Protein AF-A0A415BGJ2-F1 (afdb_monomer)

Secondary structure (DSSP, 8-state):
--EEEEEEEEETTEEEEEEE--SS-------TTSSHHHHHHHHHHTEE--TT-GGGS---TTSS-SS--HHHH----TTTS-TTS-EEEEEESSSPPPEEEEEEE-SSSSSEEEEETT--STT-SSEE-------GGG---GGG-S-----TTSS-HHHHHHHHHHHHHHHHHHHHHSS--

Nearest PDB structures (foldseek):
  1f2t-assembly1_A  TM=4.786E-01  e=2.676E-03  Pyrococcus furiosus
  2iec-assembly1_D  TM=3.607E-01  e=2.710E+00  Methanopyrus kandleri
  8xci-assembly1_J  TM=2.113E-01  e=8.955E+00  Escherichia phage Lambda

Mean predicted aligned error: 11.97 Å

InterPro domains:
  IPR027417 P-loop containing nucleoside triphosphate hydrolase [G3DSA:3.40.50.300] (1-178)
  IPR027417 P-loop containing nucleoside triphosphate hydrolase [SSF52540] (1-86)
  IPR038729 Rad50/SbcC-type AAA domain [PF13476] (6-93)

Structure (mmCIF, N/CA/C/O backbone):
data_AF-A0A415BGJ2-F1
#
_entry.id   AF-A0A415BGJ2-F1
#
loop_
_atom_site.group_PDB
_atom_site.id
_atom_site.type_symbol
_atom_site.label_atom_id
_atom_site.label_alt_id
_atom_site.label_comp_id
_atom_site.label_asym_id
_atom_site.label_entity_id
_atom_site.label_seq_id
_atom_site.pdbx_PDB_ins_code
_atom_site.Cartn_x
_atom_site.Cartn_y
_atom_site.Cartn_z
_atom_site.occupancy
_atom_site.B_iso_or_equiv
_atom_site.auth_seq_id
_atom_site.auth_comp_id
_atom_site.auth_asym_id
_atom_site.auth_atom_id
_atom_site.pdbx_PDB_model_num
ATOM 1 N N . MET A 1 1 ? -14.715 3.913 -5.144 1.00 75.69 1 MET A N 1
ATOM 2 C CA . MET A 1 1 ? -13.305 3.499 -5.095 1.00 75.69 1 MET A CA 1
ATOM 3 C C . MET A 1 1 ? -13.191 2.326 -4.148 1.00 75.69 1 MET A C 1
ATOM 5 O O . MET A 1 1 ? -13.233 2.499 -2.933 1.00 75.69 1 MET A O 1
ATOM 9 N N . LYS A 1 2 ? -13.096 1.139 -4.725 1.00 86.12 2 LYS A N 1
ATOM 10 C CA . LYS A 1 2 ? -12.836 -0.137 -4.069 1.00 86.12 2 LYS A CA 1
ATOM 11 C C . LYS A 1 2 ? -11.613 -0.736 -4.740 1.00 86.12 2 LYS A C 1
ATOM 13 O O . LYS A 1 2 ? -11.497 -0.663 -5.959 1.00 86.12 2 LYS A O 1
ATOM 18 N N . ILE A 1 3 ? -10.711 -1.300 -3.948 1.00 89.06 3 ILE A N 1
ATOM 19 C CA . ILE A 1 3 ? -9.611 -2.100 -4.485 1.00 89.06 3 ILE A CA 1
ATOM 20 C C . ILE A 1 3 ? -10.214 -3.429 -4.932 1.00 89.06 3 ILE A C 1
ATOM 22 O O . ILE A 1 3 ? -10.931 -4.052 -4.152 1.00 89.06 3 ILE A O 1
ATOM 26 N N . THR A 1 4 ? -9.954 -3.835 -6.168 1.00 91.44 4 THR A N 1
ATOM 27 C CA . THR A 1 4 ? -10.458 -5.098 -6.731 1.00 91.44 4 THR A CA 1
ATOM 28 C C . THR A 1 4 ? -9.350 -6.132 -6.834 1.00 91.44 4 THR A C 1
ATOM 30 O O . THR A 1 4 ? -9.567 -7.301 -6.520 1.00 91.44 4 THR A O 1
ATOM 33 N N . HIS A 1 5 ? -8.152 -5.689 -7.218 1.00 93.19 5 HIS A N 1
ATOM 34 C CA . HIS A 1 5 ? -7.025 -6.563 -7.510 1.00 93.19 5 HIS A CA 1
ATOM 35 C C . HIS A 1 5 ? -5.699 -5.939 -7.084 1.00 93.19 5 HIS A C 1
ATOM 37 O O . HIS A 1 5 ? -5.516 -4.721 -7.160 1.00 93.19 5 HIS A O 1
ATOM 43 N N . ILE A 1 6 ? -4.766 -6.777 -6.646 1.00 94.50 6 ILE A N 1
ATOM 44 C CA . ILE A 1 6 ? -3.391 -6.396 -6.332 1.00 94.50 6 ILE A CA 1
ATOM 45 C C . ILE A 1 6 ? -2.464 -7.382 -7.031 1.00 94.50 6 ILE A C 1
ATOM 47 O O . ILE A 1 6 ? -2.478 -8.572 -6.732 1.00 94.50 6 ILE A O 1
ATOM 51 N N . HIS A 1 7 ? -1.610 -6.860 -7.900 1.00 96.12 7 HIS A N 1
ATOM 52 C CA . HIS A 1 7 ? -0.568 -7.618 -8.575 1.00 96.12 7 HIS A CA 1
ATOM 53 C C . HIS A 1 7 ? 0.804 -7.222 -8.021 1.00 96.12 7 HIS A C 1
ATOM 55 O O . HIS A 1 7 ? 1.188 -6.052 -8.080 1.00 96.12 7 HIS A O 1
ATOM 61 N N . ILE A 1 8 ? 1.561 -8.171 -7.477 1.00 95.69 8 ILE A N 1
ATOM 62 C CA . ILE A 1 8 ? 2.920 -7.958 -6.975 1.00 95.69 8 ILE A CA 1
ATOM 63 C C . ILE A 1 8 ? 3.900 -8.635 -7.928 1.00 95.69 8 ILE A C 1
ATOM 65 O O . ILE A 1 8 ? 4.202 -9.818 -7.793 1.00 95.69 8 ILE A O 1
ATOM 69 N N . GLU A 1 9 ? 4.465 -7.844 -8.836 1.00 96.12 9 GLU A N 1
ATOM 70 C CA . GLU A 1 9 ? 5.523 -8.292 -9.744 1.00 96.12 9 GLU A CA 1
ATOM 71 C C . GLU A 1 9 ? 6.742 -8.776 -8.942 1.00 96.12 9 GLU A C 1
ATOM 73 O O . GLU A 1 9 ? 7.267 -9.866 -9.162 1.00 96.12 9 GLU A O 1
ATOM 78 N N . ARG A 1 10 ? 7.187 -7.979 -7.961 1.00 94.19 10 ARG A N 1
ATOM 79 C CA . ARG A 1 10 ? 8.284 -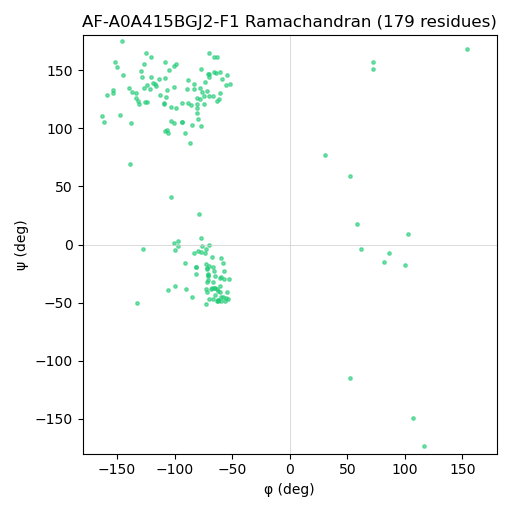8.355 -7.058 1.00 94.19 10 ARG A CA 1
ATOM 80 C C . ARG A 1 10 ? 8.241 -7.562 -5.763 1.00 94.19 10 ARG A C 1
ATOM 82 O O . ARG A 1 10 ? 8.211 -6.334 -5.783 1.00 94.19 10 ARG A O 1
ATOM 89 N N . PHE A 1 11 ? 8.297 -8.251 -4.628 1.00 91.44 11 PHE A N 1
ATOM 90 C CA . PHE A 1 11 ? 8.536 -7.640 -3.320 1.00 91.44 11 PHE A CA 1
ATOM 91 C C . PHE A 1 11 ? 9.002 -8.713 -2.331 1.00 91.44 11 PHE A C 1
ATOM 93 O O . PHE A 1 11 ? 8.199 -9.500 -1.833 1.00 91.44 11 PHE A O 1
ATOM 100 N N . ARG A 1 12 ? 10.297 -8.727 -1.987 1.00 89.50 12 ARG A N 1
ATOM 101 C CA . ARG A 1 12 ? 10.888 -9.747 -1.098 1.00 89.50 12 ARG A CA 1
ATOM 102 C C . ARG A 1 12 ? 10.565 -11.166 -1.582 1.00 89.50 12 ARG A C 1
ATOM 104 O O . ARG A 1 12 ? 11.045 -11.558 -2.642 1.00 89.50 12 ARG A O 1
ATOM 111 N N . GLY A 1 13 ? 9.791 -11.933 -0.811 1.00 88.44 13 GLY A N 1
ATOM 112 C CA . GLY A 1 13 ? 9.413 -13.295 -1.173 1.00 88.44 13 GLY A CA 1
ATOM 113 C C . GLY A 1 13 ? 8.207 -13.382 -2.109 1.00 88.44 13 GLY A C 1
ATOM 114 O O . GLY A 1 13 ? 7.914 -14.480 -2.554 1.00 88.44 13 GLY A O 1
ATOM 115 N N . PHE A 1 14 ? 7.517 -12.276 -2.405 1.00 92.44 14 PHE A N 1
ATOM 116 C CA . PHE A 1 14 ? 6.507 -12.236 -3.465 1.00 92.44 14 PHE A CA 1
ATOM 117 C C . PHE A 1 14 ? 7.193 -12.087 -4.823 1.00 92.44 14 PH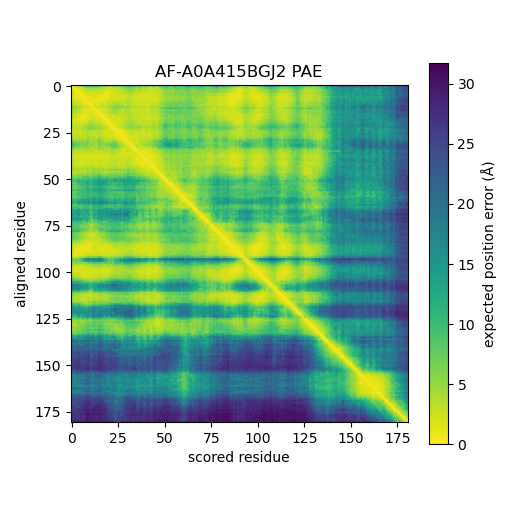E A C 1
ATOM 119 O O . PHE A 1 14 ? 8.006 -11.172 -5.005 1.00 92.44 14 PHE A O 1
ATOM 126 N N . GLN A 1 15 ? 6.872 -12.989 -5.748 1.00 93.69 15 GLN A N 1
ATOM 127 C CA . GLN A 1 15 ? 7.406 -13.031 -7.107 1.00 93.69 15 GLN A CA 1
ATOM 128 C C . GLN A 1 15 ? 6.252 -13.343 -8.060 1.00 93.69 15 GLN A C 1
ATOM 130 O O . GLN A 1 15 ? 5.825 -14.491 -8.122 1.00 93.69 15 GLN A O 1
ATOM 135 N N . ASN A 1 16 ? 5.775 -12.333 -8.788 1.00 95.94 16 ASN A N 1
ATOM 136 C CA . ASN A 1 16 ? 4.665 -12.448 -9.734 1.00 95.94 16 ASN A CA 1
ATOM 137 C C . ASN A 1 16 ? 3.402 -13.083 -9.114 1.00 95.94 16 ASN A C 1
ATOM 139 O O . ASN A 1 16 ? 2.951 -14.145 -9.539 1.00 95.94 16 ASN A O 1
ATOM 143 N N . GLU A 1 17 ? 2.884 -12.446 -8.064 1.00 95.25 17 GLU A N 1
ATOM 144 C CA . GLU A 1 17 ? 1.748 -12.933 -7.274 1.00 95.25 17 GLU A CA 1
ATOM 145 C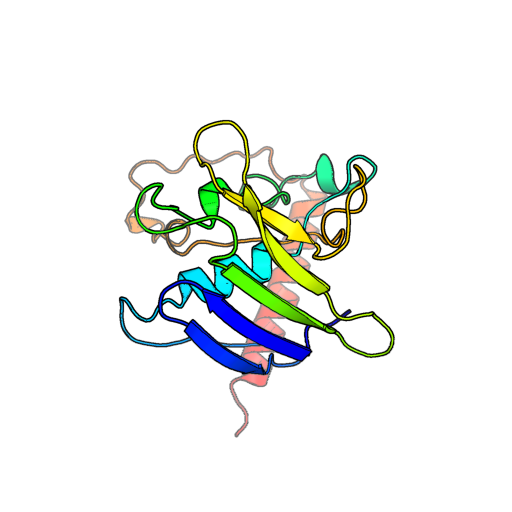 C . GLU A 1 17 ? 0.526 -12.026 -7.436 1.00 95.25 17 GLU A C 1
ATOM 147 O O . GLU A 1 17 ? 0.647 -10.799 -7.448 1.00 95.25 17 GLU A O 1
ATOM 152 N N . ASP A 1 18 ? -0.655 -12.632 -7.476 1.00 94.81 18 ASP A N 1
ATOM 153 C CA . ASP A 1 18 ? -1.933 -11.965 -7.713 1.00 94.81 18 ASP A CA 1
ATOM 154 C C . ASP A 1 18 ? -2.899 -12.194 -6.542 1.00 94.81 18 ASP A C 1
ATOM 156 O O . ASP A 1 18 ? -3.068 -13.316 -6.063 1.00 94.81 18 ASP A O 1
ATOM 160 N N . PHE A 1 19 ? -3.550 -11.123 -6.082 1.00 92.56 19 PHE A N 1
ATOM 161 C CA . PHE A 1 19 ? -4.489 -11.153 -4.961 1.00 92.56 19 PHE A CA 1
ATOM 162 C C . PHE A 1 19 ? -5.785 -10.424 -5.307 1.00 92.56 19 PHE A C 1
ATOM 164 O O . PHE A 1 19 ? -5.782 -9.222 -5.581 1.00 92.56 19 PHE A O 1
ATOM 171 N N . GLU A 1 20 ? -6.905 -11.129 -5.179 1.00 90.94 20 GLU A N 1
ATOM 172 C CA . GLU A 1 20 ? -8.234 -10.525 -5.238 1.00 90.94 20 GLU A CA 1
ATOM 173 C C . GLU A 1 20 ? -8.621 -9.945 -3.873 1.00 90.94 20 GLU A C 1
ATOM 175 O O . GLU A 1 20 ? -8.387 -10.551 -2.820 1.00 90.94 20 GLU A O 1
ATOM 180 N N . VAL A 1 21 ? -9.231 -8.760 -3.882 1.00 90.31 21 VAL A N 1
ATOM 181 C CA . VAL A 1 21 ? -9.705 -8.087 -2.668 1.00 90.31 21 VAL A CA 1
ATOM 182 C C . VAL A 1 21 ? -11.227 -8.151 -2.621 1.00 90.31 21 VAL A C 1
ATOM 184 O O . VAL A 1 21 ? -11.924 -7.771 -3.561 1.00 90.31 21 VAL A O 1
ATOM 187 N N . GLY A 1 22 ? -11.755 -8.637 -1.498 1.00 85.44 22 GLY A N 1
ATOM 188 C CA . GLY A 1 22 ? -13.188 -8.711 -1.248 1.00 85.44 22 GLY A CA 1
ATOM 189 C C . GLY A 1 22 ? -13.829 -7.324 -1.190 1.00 85.44 22 GLY A C 1
ATOM 190 O O . GLY A 1 22 ? -13.239 -6.355 -0.715 1.00 85.44 22 GLY A O 1
ATOM 191 N N . SER A 1 23 ? -15.086 -7.231 -1.619 1.00 85.44 23 SER A N 1
ATOM 192 C CA . SER A 1 23 ? -15.794 -5.955 -1.787 1.00 85.44 23 SER A CA 1
ATOM 193 C C . SER A 1 23 ? -16.157 -5.224 -0.488 1.00 85.44 23 SER A C 1
ATOM 195 O O . SER A 1 23 ? -16.510 -4.046 -0.544 1.00 85.44 23 SER A O 1
ATOM 197 N N . LEU A 1 24 ? -16.159 -5.932 0.646 1.00 84.81 24 LEU A N 1
ATOM 198 C CA . LEU A 1 24 ? -16.576 -5.422 1.961 1.00 84.81 24 LEU A CA 1
ATOM 199 C C . LEU A 1 24 ? -15.572 -5.786 3.058 1.00 84.81 24 LEU A C 1
ATOM 201 O O . LEU A 1 24 ? -15.138 -4.920 3.808 1.00 84.81 24 LEU A O 1
ATOM 205 N N . LEU A 1 25 ? -15.188 -7.062 3.137 1.00 85.38 25 LEU A N 1
ATOM 206 C CA . LEU A 1 25 ? -14.241 -7.574 4.121 1.00 85.38 25 LEU A CA 1
ATOM 207 C C . LEU A 1 25 ? -13.270 -8.536 3.440 1.00 85.38 25 LEU A C 1
ATOM 209 O O . LEU A 1 25 ? -13.689 -9.444 2.727 1.00 85.38 25 LEU A O 1
ATOM 213 N N . THR A 1 26 ? -11.977 -8.345 3.692 1.00 88.00 26 THR A N 1
ATOM 214 C CA . THR A 1 26 ? -10.913 -9.251 3.244 1.00 88.00 26 THR A CA 1
ATOM 215 C C . THR A 1 26 ? -10.110 -9.699 4.454 1.00 88.00 26 THR A C 1
ATOM 217 O O . THR A 1 26 ? -9.566 -8.868 5.181 1.00 88.00 26 THR A O 1
ATOM 220 N N . ALA A 1 27 ? -10.025 -11.010 4.672 1.00 88.31 27 ALA A N 1
ATOM 221 C CA . ALA A 1 27 ? -9.237 -11.593 5.750 1.00 88.31 27 ALA A CA 1
ATOM 222 C C . ALA A 1 27 ? -7.924 -12.166 5.199 1.00 88.31 27 ALA A C 1
ATOM 224 O O . ALA A 1 27 ? -7.935 -13.093 4.394 1.00 88.31 27 ALA A O 1
ATOM 225 N N . ILE A 1 28 ? -6.787 -11.637 5.659 1.00 86.12 28 ILE A N 1
ATOM 226 C CA . ILE A 1 28 ? -5.451 -12.144 5.312 1.00 86.12 28 ILE A CA 1
ATOM 227 C C . ILE A 1 28 ? -4.922 -12.960 6.499 1.00 86.12 28 ILE A C 1
ATOM 229 O O . ILE A 1 28 ? -4.517 -12.398 7.519 1.00 86.12 28 ILE A O 1
ATOM 233 N N . ALA A 1 29 ? -4.905 -14.287 6.367 1.00 86.75 29 ALA A N 1
ATOM 234 C CA . ALA A 1 29 ? -4.475 -15.219 7.412 1.00 86.75 29 ALA A CA 1
ATOM 235 C C . ALA A 1 29 ? -3.286 -16.090 6.966 1.00 86.75 29 ALA A C 1
ATOM 237 O O . ALA A 1 29 ? -2.972 -16.192 5.785 1.00 86.75 29 ALA A O 1
ATOM 238 N N . GLY A 1 30 ? -2.574 -16.688 7.927 1.00 85.56 30 GLY A N 1
ATOM 239 C CA . GLY A 1 30 ? -1.402 -17.533 7.664 1.00 85.56 30 GLY A CA 1
ATOM 240 C C . GLY A 1 30 ? -0.418 -17.572 8.834 1.00 85.56 30 GLY A C 1
ATOM 241 O O . GLY A 1 30 ? -0.504 -16.757 9.755 1.00 85.56 30 GLY A O 1
ATOM 242 N N . GLN A 1 31 ? 0.550 -18.488 8.792 1.00 85.38 31 GLN A N 1
ATOM 243 C CA . GLN A 1 31 ? 1.565 -18.656 9.842 1.00 85.38 31 GLN A CA 1
ATOM 244 C C . GLN A 1 31 ? 2.478 -17.427 10.003 1.00 85.38 31 GLN A C 1
ATOM 246 O O . GLN A 1 31 ? 2.576 -16.561 9.131 1.00 85.38 31 GLN A O 1
ATOM 251 N N . ASN A 1 32 ? 3.159 -17.306 11.141 1.00 81.31 32 ASN A N 1
ATOM 252 C CA . ASN A 1 32 ? 4.164 -16.257 11.316 1.00 81.31 32 ASN A CA 1
ATOM 253 C C . ASN A 1 32 ? 5.261 -16.379 10.246 1.00 81.31 32 ASN A C 1
ATOM 255 O O . ASN A 1 32 ? 5.633 -17.475 9.848 1.00 81.31 32 ASN A O 1
ATOM 259 N N . GLY A 1 33 ? 5.747 -15.239 9.749 1.00 78.75 33 GLY A N 1
ATOM 260 C CA . GLY A 1 33 ? 6.735 -15.204 8.665 1.00 78.75 33 GLY A CA 1
ATOM 261 C C . GLY A 1 33 ? 6.160 -15.255 7.243 1.00 78.75 33 GLY A C 1
ATOM 262 O O . GLY A 1 33 ? 6.896 -14.973 6.307 1.00 78.75 33 GLY A O 1
ATOM 263 N N . THR A 1 34 ? 4.853 -15.479 7.044 1.00 82.81 34 THR A N 1
ATOM 264 C CA . THR A 1 34 ? 4.233 -15.519 5.697 1.00 82.81 34 THR A CA 1
ATOM 265 C C . THR A 1 34 ? 3.963 -14.145 5.065 1.00 82.81 34 THR A C 1
ATOM 267 O O . THR A 1 34 ? 3.044 -13.990 4.272 1.00 82.81 34 THR A O 1
ATOM 270 N N . GLN A 1 35 ? 4.718 -13.109 5.439 1.00 85.06 35 GLN A N 1
ATOM 271 C CA . GLN A 1 35 ? 4.663 -11.777 4.808 1.00 85.06 35 GLN A CA 1
ATOM 272 C C . GLN A 1 35 ? 3.284 -11.065 4.819 1.00 85.06 35 GLN A C 1
ATOM 274 O O . GLN A 1 35 ? 3.101 -10.069 4.127 1.00 85.06 35 GLN A O 1
ATOM 279 N N . LYS A 1 36 ? 2.327 -11.471 5.670 1.00 86.81 36 LYS A N 1
ATOM 280 C CA . LYS A 1 36 ? 0.999 -10.818 5.794 1.00 86.81 36 LYS A CA 1
ATOM 281 C C . LYS A 1 36 ? 1.084 -9.312 6.055 1.00 86.81 36 LYS A C 1
ATOM 283 O O . LYS A 1 36 ? 0.428 -8.517 5.394 1.00 86.81 36 LYS A O 1
ATOM 288 N N . SER A 1 37 ? 1.936 -8.910 7.000 1.00 81.88 37 SER A N 1
ATOM 289 C CA . SER A 1 37 ? 2.165 -7.492 7.305 1.00 81.88 37 SER A CA 1
ATOM 290 C C . SER A 1 37 ? 2.812 -6.744 6.139 1.00 81.88 37 SER A C 1
ATOM 292 O O . SER A 1 37 ? 2.615 -5.543 6.008 1.00 81.88 37 SER A O 1
ATOM 294 N N . THR A 1 38 ? 3.566 -7.444 5.288 1.00 85.69 38 THR A N 1
ATOM 295 C CA . THR A 1 38 ? 4.142 -6.879 4.065 1.00 85.69 38 THR A CA 1
ATOM 296 C C . THR A 1 38 ? 3.054 -6.606 3.034 1.00 85.69 38 THR A C 1
ATOM 298 O O . THR A 1 38 ? 3.006 -5.488 2.535 1.00 85.69 38 THR A O 1
ATOM 301 N N . LEU A 1 39 ? 2.140 -7.552 2.792 1.00 88.19 39 LEU A N 1
ATOM 302 C CA . LEU A 1 39 ? 0.980 -7.338 1.916 1.00 88.19 39 LEU A CA 1
ATOM 303 C C . LEU A 1 39 ? 0.116 -6.162 2.405 1.00 88.19 39 LEU A C 1
ATOM 305 O O . LEU A 1 39 ? -0.206 -5.261 1.636 1.00 88.19 39 LEU A O 1
ATOM 309 N N . LEU A 1 40 ? -0.165 -6.093 3.709 1.00 85.75 40 LEU A N 1
ATOM 310 C CA . LEU A 1 40 ? -0.893 -4.961 4.297 1.00 85.75 40 LEU A CA 1
ATOM 311 C C . LEU A 1 40 ? -0.125 -3.629 4.160 1.00 85.75 40 LEU A C 1
ATOM 313 O O . LEU A 1 40 ? -0.714 -2.581 3.890 1.00 85.75 40 LEU A O 1
ATOM 317 N N . GLY A 1 41 ? 1.201 -3.656 4.309 1.00 83.69 41 GLY A N 1
ATOM 318 C CA . GLY A 1 41 ? 2.064 -2.499 4.070 1.00 83.69 41 GLY A CA 1
ATOM 319 C C . GLY A 1 41 ? 2.012 -2.017 2.618 1.00 83.69 41 GLY A C 1
ATOM 320 O O . GLY A 1 41 ? 1.969 -0.813 2.382 1.00 83.69 41 GLY A O 1
ATOM 321 N N . ILE A 1 42 ? 1.979 -2.941 1.653 1.00 87.62 42 ILE A N 1
ATOM 322 C CA . ILE A 1 42 ? 1.897 -2.649 0.212 1.00 87.62 42 ILE A CA 1
ATOM 323 C C . ILE A 1 42 ? 0.590 -1.916 -0.102 1.00 87.62 42 ILE A C 1
ATOM 325 O O . ILE A 1 42 ? 0.624 -0.844 -0.708 1.00 87.62 42 ILE A O 1
ATOM 329 N N . ILE A 1 43 ? -0.534 -2.436 0.399 1.00 86.81 43 ILE A N 1
ATOM 330 C CA . ILE A 1 43 ? -1.866 -1.838 0.219 1.00 86.81 43 ILE A CA 1
ATOM 331 C C . ILE A 1 43 ? -1.927 -0.448 0.847 1.00 86.81 43 ILE A C 1
ATOM 333 O O . ILE A 1 43 ? -2.364 0.511 0.228 1.00 86.81 43 ILE A O 1
ATOM 337 N N . THR A 1 44 ? -1.463 -0.300 2.086 1.00 81.06 44 THR A N 1
ATOM 338 C CA . THR A 1 44 ? -1.542 0.998 2.771 1.00 81.06 44 THR A CA 1
ATOM 339 C C . THR A 1 44 ? -0.562 2.027 2.213 1.00 81.06 44 THR A C 1
ATOM 341 O O . THR A 1 44 ? -0.743 3.222 2.437 1.00 81.06 44 THR A O 1
ATOM 344 N N . GLN A 1 45 ? 0.503 1.615 1.520 1.00 80.00 45 GLN A N 1
ATOM 345 C CA . GLN A 1 45 ? 1.487 2.531 0.942 1.00 80.00 45 GLN A CA 1
ATOM 346 C C . GLN A 1 45 ? 0.942 3.320 -0.247 1.00 80.00 45 GLN A C 1
ATOM 348 O O . GLN A 1 45 ? 1.447 4.410 -0.494 1.00 80.00 45 GLN A O 1
ATOM 353 N N . THR A 1 46 ? -0.068 2.820 -0.961 1.00 80.56 46 THR A N 1
ATOM 354 C CA . THR A 1 46 ? -0.628 3.509 -2.136 1.00 80.56 46 THR A CA 1
ATOM 355 C C . THR A 1 46 ? -1.464 4.736 -1.789 1.00 80.56 46 THR A C 1
ATOM 357 O O . THR A 1 46 ? -1.690 5.580 -2.658 1.00 80.56 46 THR A O 1
ATOM 360 N N . PHE A 1 47 ? -1.875 4.861 -0.527 1.00 83.06 47 PHE A N 1
ATOM 361 C CA . PHE A 1 47 ? -2.721 5.940 -0.040 1.00 83.06 47 PHE A CA 1
ATOM 362 C C . PHE A 1 47 ? -1.949 6.915 0.854 1.00 83.06 47 PHE A C 1
ATOM 364 O O . PHE A 1 47 ? -1.082 6.533 1.646 1.00 83.06 47 PHE A O 1
ATOM 371 N N . THR A 1 48 ? -2.284 8.194 0.731 1.00 80.00 48 THR A N 1
ATOM 372 C CA . THR A 1 48 ? -1.791 9.291 1.573 1.00 80.00 48 THR A CA 1
ATOM 373 C C . THR A 1 48 ? -2.898 10.330 1.755 1.00 80.00 48 THR A C 1
ATOM 375 O O . THR A 1 48 ? -3.937 10.236 1.114 1.00 80.00 48 THR A O 1
ATOM 378 N N . LEU A 1 49 ? -2.669 11.356 2.575 1.00 78.88 49 LEU A N 1
ATOM 379 C CA . LEU A 1 49 ? -3.471 12.581 2.553 1.00 78.88 49 LEU A CA 1
ATOM 380 C C . LEU A 1 49 ? -2.671 13.729 1.935 1.00 78.88 49 LEU A C 1
ATOM 382 O O . LEU A 1 49 ? -1.502 13.942 2.281 1.00 78.88 49 LEU A O 1
ATOM 386 N N . LYS A 1 50 ? -3.295 14.465 1.011 1.00 77.19 50 LYS A N 1
ATOM 387 C CA . LYS A 1 50 ? -2.723 15.690 0.430 1.00 77.19 50 LYS A CA 1
ATOM 388 C C . LYS A 1 50 ? -2.692 16.822 1.462 1.00 77.19 50 LYS A C 1
ATOM 390 O O . LYS A 1 50 ? -3.278 16.727 2.534 1.00 77.19 50 LYS A O 1
ATOM 395 N N . THR A 1 51 ? -1.931 17.878 1.185 1.00 72.94 51 THR A N 1
ATOM 396 C CA . THR A 1 51 ? -1.768 19.012 2.120 1.00 72.94 51 THR A CA 1
ATOM 397 C C . THR A 1 51 ? -3.055 19.808 2.310 1.00 72.94 51 THR A C 1
ATOM 399 O O . THR A 1 51 ? -3.307 20.266 3.415 1.00 72.94 51 THR A O 1
ATOM 402 N N . GLU A 1 52 ? -3.877 19.882 1.268 1.00 76.81 52 GLU A N 1
ATOM 403 C CA . GLU A 1 52 ? -5.166 20.586 1.248 1.00 76.81 52 GLU A CA 1
ATOM 404 C C . GLU A 1 52 ? -6.311 19.790 1.914 1.00 76.81 52 GLU A C 1
ATOM 406 O O . GLU A 1 52 ? -7.439 20.268 1.979 1.00 76.81 52 GLU A O 1
ATOM 411 N N . ASP A 1 53 ? -6.066 18.542 2.331 1.00 78.44 53 ASP A N 1
ATOM 412 C CA . ASP A 1 53 ? -7.117 17.637 2.803 1.00 78.44 53 ASP A CA 1
ATOM 413 C C . ASP A 1 53 ? -7.539 17.992 4.236 1.00 78.44 53 ASP A C 1
ATOM 415 O O . ASP A 1 53 ? -6.702 18.030 5.144 1.00 78.44 53 ASP A O 1
ATOM 419 N N . SER A 1 54 ? -8.837 18.222 4.458 1.00 79.06 54 SER A N 1
ATOM 420 C CA . SER A 1 54 ? -9.378 18.582 5.773 1.00 79.06 54 SER A CA 1
ATOM 421 C C . SER A 1 54 ? -9.107 17.508 6.827 1.00 79.06 54 SER A C 1
ATOM 423 O O . SER A 1 54 ? -8.925 17.835 7.994 1.00 79.06 54 SER A O 1
ATOM 425 N N . MET A 1 55 ? -8.980 16.235 6.436 1.00 78.00 55 MET A N 1
ATOM 426 C CA . MET A 1 55 ? -8.661 15.148 7.369 1.00 78.00 55 MET A CA 1
ATOM 427 C C . MET A 1 55 ? -7.205 15.148 7.846 1.00 78.00 55 MET A C 1
ATOM 429 O O . MET A 1 55 ? -6.837 14.361 8.717 1.00 78.00 55 MET A O 1
ATOM 433 N N . ARG A 1 56 ? -6.340 16.003 7.290 1.00 75.25 56 ARG A N 1
ATOM 434 C CA . ARG A 1 56 ? -4.923 16.057 7.668 1.00 75.25 56 ARG A CA 1
ATOM 435 C C . ARG A 1 56 ? -4.693 16.642 9.062 1.00 75.25 56 ARG A C 1
ATOM 437 O O . ARG A 1 56 ? -3.705 16.274 9.698 1.00 75.25 56 ARG A O 1
ATOM 444 N N . VAL A 1 57 ? -5.563 17.551 9.510 1.00 77.81 57 VAL A N 1
ATOM 445 C CA . VAL A 1 57 ? -5.526 18.113 10.874 1.00 77.81 57 VAL A CA 1
ATOM 446 C C . VAL A 1 57 ? -6.190 17.190 11.895 1.00 77.81 57 VAL A C 1
ATOM 448 O O . VAL A 1 57 ? -5.887 17.273 13.085 1.00 77.81 57 VAL A O 1
ATOM 451 N N . GLU A 1 58 ? -7.026 16.272 11.413 1.00 79.50 58 GLU A N 1
ATOM 452 C CA . GLU A 1 58 ? -7.769 15.332 12.236 1.00 79.50 58 GLU A CA 1
ATOM 453 C C . GLU A 1 58 ? -6.901 14.174 12.731 1.00 79.50 58 GLU A C 1
ATOM 455 O O . GLU A 1 58 ? -5.942 13.730 12.083 1.00 79.50 58 GLU A O 1
ATOM 460 N N . LYS A 1 59 ? -7.266 13.641 13.899 1.00 73.62 59 LYS A N 1
ATOM 461 C CA . LYS A 1 59 ? -6.614 12.475 14.500 1.00 73.62 59 LYS A CA 1
ATOM 462 C C . LYS A 1 59 ? -7.601 11.315 14.612 1.00 73.62 59 LYS A C 1
ATOM 464 O O . LYS A 1 59 ? -8.742 11.527 15.012 1.00 73.62 59 LYS A O 1
ATOM 469 N N . PRO A 1 60 ? -7.180 10.077 14.304 1.00 73.00 60 PRO A N 1
ATOM 470 C CA . PRO A 1 60 ? -7.985 8.904 14.609 1.00 73.00 60 PRO A CA 1
ATOM 471 C C . PRO A 1 60 ? -8.234 8.793 16.116 1.00 73.00 60 PRO A C 1
ATOM 473 O O . PRO A 1 60 ? -7.335 9.088 16.907 1.00 73.00 60 PRO A O 1
ATOM 476 N N . LEU A 1 61 ? -9.388 8.246 16.509 1.00 68.81 61 LEU A N 1
ATOM 477 C CA . LEU A 1 61 ? -9.710 7.952 17.916 1.00 68.81 61 LEU A CA 1
ATOM 478 C C . LEU A 1 61 ? -8.680 7.026 18.579 1.00 68.81 61 LEU A C 1
ATOM 480 O O . LEU A 1 61 ? -8.408 7.128 19.768 1.00 68.81 61 LEU A O 1
ATOM 484 N N . CYS A 1 62 ? -8.042 6.151 17.798 1.00 62.12 62 CYS A N 1
ATOM 485 C CA . CYS A 1 62 ? -6.959 5.289 18.272 1.00 62.12 62 CYS A CA 1
ATOM 486 C C . CYS A 1 62 ? -5.604 6.010 18.437 1.00 62.12 62 CYS A C 1
ATOM 488 O O . CYS A 1 62 ? -4.582 5.348 18.649 1.00 62.12 62 CYS A O 1
ATOM 490 N N . GLY A 1 63 ? -5.568 7.334 18.257 1.00 65.12 63 GLY A N 1
ATOM 491 C CA . GLY A 1 63 ? -4.370 8.166 18.258 1.00 65.12 63 GLY A CA 1
ATOM 492 C C . GLY A 1 63 ? -3.486 7.998 17.015 1.00 65.12 63 GLY A C 1
ATOM 493 O O . GLY A 1 63 ? -3.473 6.960 16.343 1.00 65.12 63 GLY A O 1
ATOM 494 N N . GLY A 1 64 ? -2.681 9.024 16.729 1.00 70.56 64 GLY A N 1
ATOM 495 C CA . GLY A 1 64 ? -1.755 9.066 15.592 1.00 70.56 64 GLY A CA 1
ATOM 496 C C . GLY A 1 64 ? -2.227 9.997 14.475 1.00 70.56 64 GLY A C 1
ATOM 497 O O . GLY A 1 64 ? -2.870 11.006 14.742 1.00 70.56 64 GLY A O 1
ATOM 498 N N . SER A 1 65 ? -1.874 9.672 13.231 1.00 69.12 65 SER A N 1
ATOM 499 C CA . SER A 1 65 ? -2.261 10.419 12.030 1.00 69.12 65 SER A CA 1
ATOM 500 C C . SER A 1 65 ? -2.861 9.468 10.996 1.00 69.12 65 SER A C 1
ATOM 502 O O . SER A 1 65 ? -2.443 8.314 10.901 1.00 69.12 65 SER A O 1
ATOM 504 N N . TYR A 1 66 ? -3.795 9.968 10.187 1.00 72.00 66 TYR A N 1
ATOM 505 C CA . TYR A 1 66 ? -4.280 9.292 8.978 1.00 72.00 66 TYR A CA 1
ATOM 506 C C . TYR A 1 66 ? -3.215 9.204 7.869 1.00 72.00 66 TYR A C 1
ATOM 508 O O . TYR A 1 66 ? -3.386 8.484 6.885 1.00 72.00 66 TYR A O 1
ATOM 516 N N . ILE A 1 67 ? -2.093 9.916 8.025 1.00 69.00 67 ILE A N 1
ATOM 517 C CA . ILE A 1 67 ? -0.908 9.756 7.187 1.00 69.00 67 ILE A CA 1
ATOM 518 C C . ILE A 1 67 ? -0.084 8.609 7.763 1.00 69.00 67 ILE A C 1
ATOM 520 O O . ILE A 1 67 ? 0.637 8.759 8.750 1.00 69.00 67 ILE A O 1
ATOM 524 N N . SER A 1 68 ? -0.162 7.449 7.120 1.00 63.56 68 SER A N 1
ATOM 525 C CA . SER A 1 68 ? 0.648 6.309 7.530 1.00 63.56 68 SER A CA 1
ATOM 526 C C . SER A 1 68 ? 2.071 6.452 6.982 1.00 63.56 68 SER A C 1
ATOM 528 O O . SER A 1 68 ? 2.305 6.336 5.772 1.00 63.56 68 SER A O 1
ATOM 530 N N . ALA A 1 69 ? 3.021 6.743 7.876 1.00 63.06 69 ALA A N 1
ATOM 531 C CA . ALA A 1 69 ? 4.399 7.011 7.505 1.00 63.06 69 ALA A CA 1
ATOM 532 C C . ALA A 1 69 ? 5.104 5.743 7.010 1.00 63.06 69 ALA A C 1
ATOM 534 O O . ALA A 1 69 ? 4.921 4.634 7.506 1.00 63.06 69 ALA A O 1
ATOM 535 N N . PHE A 1 70 ? 5.980 5.929 6.027 1.00 64.19 70 PHE A N 1
ATOM 536 C CA . PHE A 1 70 ? 6.700 4.847 5.362 1.00 64.19 70 PHE A CA 1
ATOM 537 C C . PHE A 1 70 ? 7.473 3.921 6.323 1.00 64.19 70 PHE A C 1
ATOM 539 O O . PHE A 1 70 ? 7.459 2.697 6.177 1.00 64.19 70 PHE A O 1
ATOM 546 N N . LYS A 1 71 ? 8.119 4.519 7.331 1.00 62.88 71 LYS A N 1
ATOM 547 C CA . LYS A 1 71 ? 8.919 3.814 8.345 1.00 62.88 71 LYS A CA 1
ATOM 548 C C . LYS A 1 71 ? 8.081 2.904 9.247 1.00 62.88 71 LYS A C 1
ATOM 550 O O . LYS A 1 71 ? 8.622 1.952 9.802 1.00 62.88 71 LYS A O 1
ATOM 555 N N . ASP A 1 72 ? 6.782 3.172 9.354 1.00 63.31 72 ASP A N 1
ATOM 556 C CA . ASP A 1 72 ? 5.874 2.393 10.196 1.00 63.31 72 ASP A CA 1
ATOM 557 C C . ASP A 1 72 ? 5.416 1.109 9.491 1.00 63.31 72 ASP A C 1
ATOM 559 O O . ASP A 1 72 ? 5.100 0.117 10.147 1.00 63.31 72 ASP A O 1
ATOM 563 N N . LYS A 1 73 ? 5.431 1.103 8.150 1.00 68.19 73 LYS A N 1
ATOM 564 C CA . LYS A 1 73 ? 4.971 -0.015 7.310 1.00 68.19 73 LYS A CA 1
ATOM 565 C C . LYS A 1 73 ? 6.085 -1.003 6.980 1.00 68.19 73 LYS A C 1
ATOM 567 O O . LYS A 1 73 ? 5.856 -2.211 6.953 1.00 68.19 73 LYS A O 1
ATOM 572 N N . PHE A 1 74 ? 7.300 -0.503 6.736 1.00 70.06 74 PHE A N 1
ATOM 573 C CA . PHE A 1 74 ? 8.414 -1.331 6.283 1.00 70.06 74 PHE A CA 1
ATOM 574 C C . PHE A 1 74 ? 9.702 -1.046 7.050 1.00 70.06 74 PHE A C 1
ATOM 576 O O . PHE A 1 74 ? 10.229 0.064 7.050 1.00 70.06 74 PHE A O 1
ATOM 583 N N . ARG A 1 75 ? 10.285 -2.107 7.614 1.00 75.25 75 ARG A N 1
ATOM 584 C CA . ARG A 1 75 ? 11.702 -2.131 7.989 1.00 75.25 75 ARG A CA 1
ATOM 585 C C . ARG A 1 75 ? 12.497 -2.580 6.773 1.00 75.25 75 ARG A C 1
ATOM 587 O O . ARG A 1 75 ? 12.665 -3.784 6.578 1.00 75.25 75 ARG A O 1
ATOM 594 N N . LEU A 1 76 ? 12.877 -1.632 5.918 1.00 77.62 76 LEU A N 1
ATOM 595 C CA . LEU A 1 76 ? 13.724 -1.933 4.768 1.00 77.62 76 LEU A CA 1
ATOM 596 C C . LEU A 1 76 ? 15.164 -2.197 5.217 1.00 77.62 76 LEU A C 1
ATOM 598 O O . LEU A 1 76 ? 15.683 -1.505 6.091 1.00 77.62 76 LEU A O 1
ATOM 602 N N . SER A 1 77 ? 15.807 -3.187 4.607 1.00 77.94 77 SER A N 1
ATOM 603 C CA . SER A 1 77 ? 17.235 -3.443 4.764 1.00 77.94 77 SER A CA 1
ATOM 604 C C . SER A 1 77 ? 18.010 -2.738 3.649 1.00 77.94 77 SER A C 1
ATOM 606 O O . SER A 1 77 ? 17.820 -3.092 2.488 1.00 77.94 77 SER A O 1
ATOM 608 N N . PRO A 1 78 ? 18.955 -1.833 3.960 1.00 76.31 78 PRO A N 1
ATOM 609 C CA . PRO A 1 78 ? 19.810 -1.209 2.945 1.00 76.31 78 PRO A CA 1
ATOM 610 C C . PRO A 1 78 ? 20.618 -2.213 2.105 1.00 76.31 78 PRO A C 1
ATOM 612 O O . PRO A 1 78 ? 21.048 -1.893 0.995 1.00 76.31 78 PRO A O 1
ATOM 615 N N . THR A 1 79 ? 20.842 -3.420 2.638 1.00 80.12 79 THR A N 1
ATOM 616 C CA . THR A 1 79 ? 2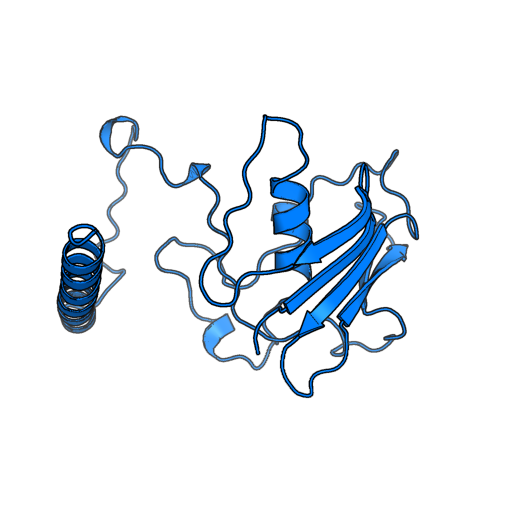1.615 -4.494 2.004 1.00 80.12 79 THR A CA 1
ATOM 617 C C . THR A 1 79 ? 20.767 -5.324 1.040 1.00 80.12 79 THR A C 1
ATOM 619 O O . THR A 1 79 ? 21.216 -5.626 -0.069 1.00 80.12 79 THR A O 1
ATOM 622 N N . PHE A 1 80 ? 19.552 -5.695 1.459 1.00 82.44 80 PHE A N 1
ATOM 623 C CA . PHE A 1 80 ? 18.691 -6.628 0.723 1.00 82.44 80 PHE A CA 1
ATOM 624 C C . PHE A 1 80 ? 17.607 -5.926 -0.106 1.00 82.44 80 PHE A C 1
ATOM 626 O O . PHE A 1 80 ? 17.318 -6.361 -1.218 1.00 82.44 80 PHE A O 1
ATOM 633 N N . ASP A 1 81 ? 17.051 -4.817 0.383 1.00 85.31 81 ASP A N 1
ATOM 634 C CA . ASP A 1 81 ? 15.994 -4.068 -0.294 1.00 85.31 81 ASP A CA 1
ATOM 635 C C . ASP A 1 81 ? 16.637 -2.983 -1.182 1.00 85.31 81 ASP A C 1
ATOM 637 O O . ASP A 1 81 ? 16.997 -1.898 -0.726 1.00 85.31 81 ASP A O 1
ATOM 641 N N . LYS A 1 82 ? 16.816 -3.287 -2.476 1.00 87.69 82 LYS A N 1
ATOM 642 C CA . LYS A 1 82 ? 17.477 -2.397 -3.450 1.00 87.69 82 LYS A CA 1
ATOM 643 C C . LYS A 1 82 ? 16.477 -1.595 -4.306 1.00 87.69 82 LYS A C 1
ATOM 645 O O . LYS A 1 82 ? 15.341 -2.033 -4.532 1.00 87.69 82 LYS A O 1
ATOM 650 N N . PRO A 1 83 ? 16.882 -0.428 -4.851 1.00 87.25 83 PRO A N 1
ATOM 651 C CA . PRO A 1 83 ? 16.105 0.267 -5.877 1.00 87.25 83 PRO A CA 1
ATOM 652 C C . PRO A 1 83 ? 15.802 -0.656 -7.064 1.00 87.25 83 PRO A C 1
ATOM 654 O O . PRO A 1 83 ? 16.615 -1.515 -7.399 1.00 87.25 83 PRO A O 1
ATOM 657 N N . LYS A 1 84 ? 14.632 -0.488 -7.683 1.00 88.81 84 LYS A N 1
ATOM 658 C CA . LYS A 1 84 ? 14.025 -1.354 -8.708 1.00 88.81 84 LYS A CA 1
ATOM 659 C C . LYS A 1 84 ? 13.706 -2.794 -8.289 1.00 88.81 84 LYS A C 1
ATOM 661 O O . LYS A 1 84 ? 13.097 -3.514 -9.074 1.00 88.81 84 LYS A O 1
ATOM 666 N N . GLY A 1 85 ? 14.054 -3.212 -7.071 1.00 89.50 85 GLY A N 1
ATOM 667 C CA . GLY A 1 85 ? 13.722 -4.532 -6.524 1.00 89.50 85 GLY A CA 1
ATOM 668 C C . GLY A 1 85 ? 12.274 -4.702 -6.054 1.00 89.50 85 GLY A C 1
ATOM 669 O O . GLY A 1 85 ? 11.928 -5.786 -5.603 1.00 89.50 85 GLY A O 1
ATOM 670 N N . HIS A 1 86 ? 11.447 -3.657 -6.140 1.00 92.62 86 HIS A N 1
ATOM 671 C CA . HIS A 1 86 ? 10.054 -3.703 -5.712 1.00 92.62 86 HIS A CA 1
ATOM 672 C C . HIS A 1 86 ? 9.159 -3.080 -6.773 1.00 92.62 86 HIS A C 1
ATOM 674 O O . HIS A 1 86 ? 9.435 -1.965 -7.228 1.00 92.62 86 HIS A O 1
ATOM 680 N N . GLU A 1 87 ? 8.102 -3.788 -7.139 1.00 94.62 87 GLU A N 1
ATOM 681 C CA . GLU A 1 87 ? 7.089 -3.323 -8.074 1.00 94.62 87 GLU A CA 1
ATOM 682 C C . GLU A 1 87 ? 5.764 -4.029 -7.786 1.00 94.62 87 GLU A C 1
ATOM 684 O O . GLU A 1 87 ? 5.733 -5.246 -7.594 1.00 94.62 87 GLU A O 1
ATOM 689 N N . TRP A 1 88 ? 4.687 -3.252 -7.723 1.00 94.38 88 TRP A N 1
ATOM 690 C CA . TRP A 1 88 ? 3.329 -3.764 -7.581 1.00 94.38 88 TRP A CA 1
ATOM 691 C C . TRP A 1 88 ? 2.329 -2.805 -8.220 1.00 94.38 88 TRP A C 1
ATOM 693 O O . TRP A 1 88 ? 2.587 -1.604 -8.338 1.00 94.38 88 TRP A O 1
ATOM 703 N N . THR A 1 89 ? 1.173 -3.335 -8.585 1.00 94.12 89 THR A N 1
ATOM 704 C CA . THR A 1 89 ? 0.055 -2.614 -9.182 1.00 94.12 89 THR A CA 1
ATOM 705 C C . THR A 1 89 ? -1.199 -2.886 -8.369 1.00 94.12 89 THR A C 1
ATOM 707 O O . THR A 1 89 ? -1.464 -4.023 -7.989 1.00 94.12 89 THR A O 1
ATOM 710 N N . ILE A 1 90 ? -1.957 -1.833 -8.079 1.00 92.31 90 ILE A N 1
ATOM 711 C CA . ILE A 1 90 ? -3.285 -1.939 -7.473 1.00 92.31 90 ILE A CA 1
ATOM 712 C C . ILE A 1 90 ? -4.316 -1.474 -8.492 1.00 92.31 90 ILE A C 1
ATOM 714 O O . ILE A 1 90 ? -4.184 -0.375 -9.036 1.00 92.31 90 ILE A O 1
ATOM 718 N N . SER A 1 91 ? -5.335 -2.298 -8.703 1.00 92.00 91 SER A N 1
ATOM 719 C CA . SER A 1 91 ? -6.477 -2.004 -9.563 1.00 92.00 91 SER A CA 1
ATOM 720 C C . SER A 1 91 ? -7.710 -1.675 -8.732 1.00 92.00 91 SER A C 1
ATOM 722 O O . SER A 1 91 ? -7.895 -2.157 -7.606 1.00 92.00 91 SER A O 1
ATOM 724 N N . PHE A 1 92 ? -8.569 -0.843 -9.307 1.00 89.88 92 PHE A N 1
ATOM 725 C CA . PHE A 1 92 ? -9.743 -0.294 -8.644 1.00 89.88 92 PHE A CA 1
ATOM 726 C C . PHE A 1 92 ? -11.023 -0.586 -9.426 1.00 89.88 92 PHE A C 1
ATOM 728 O O . PHE A 1 92 ? -10.999 -0.949 -10.602 1.00 89.88 92 PHE A O 1
ATOM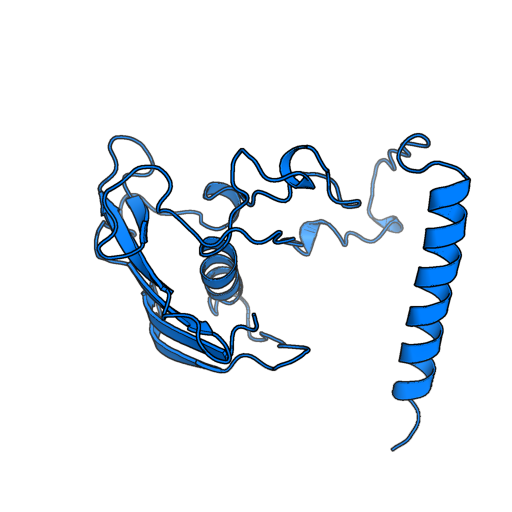 735 N N . ASP A 1 93 ? -12.164 -0.407 -8.766 1.00 85.38 93 ASP A N 1
ATOM 736 C CA . ASP A 1 93 ? -13.471 -0.491 -9.406 1.00 85.38 93 ASP A CA 1
ATOM 737 C C . ASP A 1 93 ? -13.761 0.678 -10.373 1.00 85.38 93 ASP A C 1
ATOM 739 O O . ASP A 1 93 ? -13.336 1.813 -10.173 1.00 85.38 93 ASP A O 1
ATOM 743 N N . ALA A 1 94 ? -14.509 0.352 -11.435 1.00 57.41 94 ALA A N 1
ATOM 744 C CA . ALA A 1 94 ? -15.216 1.230 -12.376 1.00 57.41 94 ALA A CA 1
ATOM 745 C C . ALA A 1 94 ? -14.608 2.627 -12.652 1.00 57.41 94 ALA A C 1
ATOM 747 O O . ALA A 1 94 ? -15.153 3.650 -12.235 1.00 57.41 94 ALA A O 1
ATOM 748 N N . GLY A 1 95 ? -13.550 2.665 -13.473 1.00 68.81 95 GLY A N 1
ATOM 749 C CA . GLY A 1 95 ? -13.121 3.872 -14.199 1.00 68.81 95 GLY A CA 1
ATOM 750 C C . GLY A 1 95 ? -11.907 4.607 -13.630 1.00 68.81 95 GLY A C 1
ATOM 751 O O . GLY A 1 95 ? -11.605 5.706 -14.086 1.00 68.81 95 GLY A O 1
ATOM 752 N N . MET A 1 96 ? -11.218 4.023 -12.650 1.00 79.94 96 MET A N 1
ATOM 753 C CA . MET A 1 96 ? -9.942 4.531 -12.152 1.00 79.94 96 MET A CA 1
ATOM 754 C C . MET A 1 96 ? -8.786 3.728 -12.754 1.00 79.94 96 MET A C 1
ATOM 756 O O . MET A 1 96 ? -8.849 2.502 -12.805 1.00 79.94 96 MET A O 1
ATOM 760 N N . ASP A 1 97 ? -7.746 4.430 -13.203 1.00 84.06 97 ASP A N 1
ATOM 761 C CA . ASP A 1 97 ? -6.549 3.796 -13.752 1.00 84.06 97 ASP A CA 1
ATOM 762 C C . ASP A 1 97 ? -5.800 2.993 -12.686 1.00 84.06 97 ASP A C 1
ATOM 764 O O . ASP A 1 97 ? -5.734 3.375 -11.511 1.00 84.06 97 ASP A O 1
ATOM 768 N N . ASP A 1 98 ? -5.162 1.917 -13.136 1.00 89.12 98 ASP A N 1
ATOM 769 C CA . ASP A 1 98 ? -4.256 1.126 -12.319 1.00 89.12 98 ASP A CA 1
ATOM 770 C C . ASP A 1 98 ? -3.145 1.993 -11.710 1.00 89.12 98 ASP A C 1
ATOM 772 O O . ASP A 1 98 ? -2.524 2.851 -12.353 1.00 89.12 98 ASP A O 1
ATOM 776 N N . PHE A 1 99 ? -2.858 1.740 -10.436 1.00 89.62 99 PHE A N 1
ATOM 777 C CA . PHE A 1 99 ? -1.824 2.444 -9.697 1.00 89.62 99 PHE A CA 1
ATOM 778 C C . PHE A 1 99 ? -0.608 1.546 -9.499 1.00 89.62 99 PHE A C 1
ATOM 780 O O . PHE A 1 99 ? -0.535 0.758 -8.555 1.00 89.62 99 PHE A O 1
ATOM 787 N N . THR A 1 100 ? 0.372 1.694 -10.389 1.00 91.75 100 THR A N 1
ATOM 788 C CA . THR A 1 100 ? 1.656 0.996 -10.281 1.00 91.75 100 THR A CA 1
ATOM 789 C C . THR A 1 100 ? 2.664 1.795 -9.468 1.00 91.75 100 THR A C 1
ATOM 791 O O . THR A 1 100 ? 2.887 2.988 -9.698 1.00 91.75 100 THR A O 1
ATOM 794 N N . VAL A 1 101 ? 3.335 1.112 -8.548 1.00 90.81 101 VAL A N 1
ATOM 795 C CA . VAL A 1 101 ? 4.397 1.645 -7.699 1.00 90.81 101 VAL A CA 1
ATOM 796 C C . VAL A 1 101 ? 5.691 0.898 -7.970 1.00 90.81 101 VAL A C 1
ATOM 798 O O . VAL A 1 101 ? 5.698 -0.323 -8.083 1.00 90.81 101 VAL A O 1
ATOM 801 N N . GLU A 1 102 ? 6.800 1.630 -8.020 1.00 91.75 102 GLU A N 1
ATOM 802 C CA . GLU A 1 102 ? 8.144 1.066 -8.116 1.00 91.75 102 GLU A CA 1
ATOM 803 C C . GLU A 1 102 ? 9.068 1.609 -7.017 1.00 91.75 102 GLU A C 1
ATOM 805 O O . GLU A 1 102 ? 8.880 2.714 -6.491 1.00 91.75 102 GLU A O 1
ATOM 810 N N . SER A 1 103 ? 10.105 0.842 -6.671 1.00 89.88 103 SER A N 1
ATOM 811 C CA . SER A 1 103 ? 11.191 1.344 -5.833 1.00 89.88 103 SER A CA 1
ATOM 812 C C . SER A 1 103 ? 12.200 2.172 -6.628 1.00 89.88 103 SER A C 1
ATOM 814 O O . SER A 1 103 ? 12.900 1.671 -7.505 1.00 89.88 103 SER A O 1
ATOM 816 N N . ILE A 1 104 ? 12.375 3.432 -6.243 1.00 87.75 104 ILE A N 1
ATOM 817 C CA . ILE A 1 104 ? 13.372 4.348 -6.800 1.00 87.75 104 ILE A CA 1
ATOM 818 C C . ILE A 1 104 ? 14.503 4.614 -5.805 1.00 87.75 104 ILE A C 1
ATOM 820 O O . ILE A 1 104 ? 14.353 4.476 -4.587 1.00 87.75 104 ILE A O 1
ATOM 824 N N . LYS A 1 105 ? 15.662 5.012 -6.336 1.00 86.69 105 LYS A N 1
ATOM 825 C CA . LYS A 1 105 ? 16.815 5.407 -5.524 1.00 86.69 105 LYS A CA 1
ATOM 826 C C . LYS A 1 105 ? 16.535 6.756 -4.861 1.00 86.69 105 LYS A C 1
ATOM 828 O O . LYS A 1 105 ? 16.140 7.705 -5.535 1.00 86.69 105 LYS A O 1
ATOM 833 N N . ARG A 1 106 ? 16.794 6.849 -3.559 1.00 81.81 106 ARG A N 1
ATOM 834 C CA . ARG A 1 106 ? 16.741 8.095 -2.785 1.00 81.81 106 ARG A CA 1
ATOM 835 C C . ARG A 1 106 ? 18.109 8.373 -2.165 1.00 81.81 106 ARG A C 1
ATOM 837 O O . ARG A 1 106 ? 18.815 7.453 -1.763 1.00 81.81 106 ARG A O 1
ATOM 844 N N . THR A 1 107 ? 18.481 9.647 -2.091 1.00 75.19 107 THR A N 1
ATOM 845 C CA . THR A 1 107 ? 19.663 10.089 -1.344 1.00 75.19 107 THR A CA 1
ATOM 846 C C . THR A 1 107 ? 19.354 10.043 0.157 1.00 75.19 107 THR A C 1
ATOM 848 O O . THR A 1 107 ? 18.405 10.690 0.604 1.00 75.19 107 THR A O 1
ATOM 851 N N . GLY A 1 108 ? 20.127 9.271 0.926 1.00 69.44 108 GLY A N 1
ATOM 852 C CA . GLY A 1 108 ? 19.969 9.104 2.378 1.00 69.44 108 GLY A CA 1
ATOM 853 C C . GLY A 1 108 ? 19.621 7.673 2.802 1.00 69.44 108 GLY A C 1
ATOM 854 O O . GLY A 1 108 ? 19.627 6.760 1.980 1.00 69.44 108 GLY A O 1
ATOM 855 N N . ASP A 1 109 ? 19.336 7.493 4.093 1.00 64.06 109 ASP A N 1
ATOM 856 C CA . ASP A 1 109 ? 18.897 6.227 4.690 1.00 64.06 109 ASP A CA 1
ATOM 857 C C . ASP A 1 109 ? 17.405 6.319 5.086 1.00 64.06 109 ASP A C 1
ATOM 859 O O . ASP A 1 109 ? 17.033 7.228 5.844 1.00 64.06 109 ASP A O 1
ATOM 863 N N . PRO A 1 110 ? 16.517 5.444 4.572 1.00 66.12 110 PRO A N 1
ATOM 864 C CA . PRO A 1 110 ? 16.770 4.370 3.605 1.00 66.12 110 PRO A CA 1
ATOM 865 C C . PRO A 1 110 ? 17.061 4.877 2.185 1.00 66.12 110 PRO A C 1
ATOM 867 O O . PRO A 1 110 ? 16.496 5.870 1.720 1.00 66.12 110 PRO A O 1
ATOM 870 N N . ASN A 1 111 ? 17.917 4.133 1.476 1.00 78.88 111 ASN A N 1
ATOM 871 C CA . ASN A 1 111 ? 18.339 4.394 0.090 1.00 78.88 111 ASN A CA 1
ATOM 872 C C . ASN A 1 111 ? 17.248 4.088 -0.957 1.00 78.88 111 ASN A C 1
ATOM 874 O O . ASN A 1 111 ? 17.438 4.335 -2.155 1.00 78.88 111 ASN A O 1
ATOM 878 N N . VAL A 1 112 ? 16.109 3.559 -0.508 1.00 84.75 112 VAL A N 1
ATOM 879 C CA . VAL A 1 112 ? 14.944 3.210 -1.318 1.00 84.75 112 VAL A CA 1
ATOM 880 C C . VAL A 1 112 ? 13.742 4.051 -0.912 1.00 84.75 112 VAL A C 1
ATOM 882 O O . VAL A 1 112 ? 13.440 4.226 0.269 1.00 84.75 112 VAL A O 1
ATOM 885 N N . ARG A 1 113 ? 13.016 4.534 -1.919 1.00 84.06 113 ARG A N 1
ATOM 886 C CA . ARG A 1 113 ? 11.695 5.148 -1.784 1.00 84.06 113 ARG A CA 1
ATOM 887 C C . ARG A 1 113 ? 10.743 4.471 -2.761 1.00 84.06 113 ARG A C 1
ATOM 889 O O . ARG A 1 113 ? 11.148 4.160 -3.873 1.00 84.06 113 ARG A O 1
ATOM 896 N N . PHE A 1 114 ? 9.485 4.296 -2.381 1.00 86.38 114 PHE A N 1
ATOM 897 C CA . PHE A 1 114 ? 8.442 3.888 -3.319 1.00 86.38 114 PHE A CA 1
ATOM 898 C C . PHE A 1 114 ? 7.806 5.107 -3.990 1.00 86.38 114 PHE A C 1
ATOM 900 O O . PHE A 1 114 ? 7.636 6.158 -3.355 1.00 86.38 114 PHE A O 1
ATOM 907 N N . TRP A 1 115 ? 7.488 4.991 -5.274 1.00 86.00 115 TRP A N 1
ATOM 908 C CA . TRP A 1 115 ? 6.913 6.077 -6.063 1.00 86.00 115 TRP A CA 1
ATOM 909 C C . TRP A 1 115 ? 6.010 5.545 -7.174 1.00 86.00 115 TRP A C 1
ATOM 911 O O . TRP A 1 115 ? 6.223 4.431 -7.646 1.00 86.00 115 TRP A O 1
ATOM 921 N N . LYS A 1 116 ? 5.018 6.340 -7.599 1.00 88.00 116 LYS A N 1
ATOM 922 C CA . LYS A 1 116 ? 4.160 5.981 -8.735 1.00 88.00 116 LYS A CA 1
ATOM 923 C C . LYS A 1 116 ? 5.022 5.858 -9.994 1.00 88.00 116 LYS A C 1
ATOM 925 O O . LYS A 1 116 ? 5.741 6.797 -10.347 1.00 88.00 116 LYS A O 1
ATOM 930 N N . LYS A 1 117 ? 4.943 4.715 -10.672 1.00 85.94 117 LYS A N 1
ATOM 931 C CA . LYS A 1 117 ? 5.695 4.442 -11.900 1.00 85.94 117 LYS A CA 1
ATOM 932 C C . LYS A 1 117 ? 5.312 5.466 -12.973 1.00 85.94 117 LYS A C 1
ATOM 934 O O . LYS A 1 117 ? 4.136 5.737 -13.195 1.00 85.94 117 LYS A O 1
ATOM 939 N N . GLY A 1 118 ? 6.312 6.077 -13.605 1.00 80.56 118 GLY A N 1
ATOM 940 C CA . GLY A 1 118 ? 6.113 7.089 -14.655 1.00 80.56 118 GLY A CA 1
ATOM 941 C C . GLY A 1 118 ? 5.816 8.518 -14.174 1.00 80.56 118 GLY A C 1
ATOM 942 O O . GLY A 1 118 ? 5.994 9.451 -14.955 1.00 80.56 118 GLY A O 1
ATOM 943 N N . ALA A 1 119 ? 5.462 8.732 -12.903 1.00 78.19 119 ALA A N 1
ATOM 944 C CA . ALA A 1 119 ? 5.280 10.073 -12.348 1.00 78.19 119 ALA A CA 1
ATOM 945 C C . ALA A 1 119 ? 6.621 10.681 -11.913 1.00 78.19 119 ALA A C 1
ATOM 947 O O . ALA A 1 119 ? 7.420 10.031 -11.236 1.00 78.19 119 ALA A O 1
ATOM 948 N N . ARG A 1 120 ? 6.876 11.946 -12.267 1.00 64.56 120 ARG A N 1
ATOM 949 C CA . ARG A 1 120 ? 8.135 12.645 -11.928 1.00 64.56 120 ARG A CA 1
ATOM 950 C C . ARG A 1 120 ? 7.943 13.990 -11.225 1.00 64.56 120 ARG A C 1
ATOM 952 O O . ARG A 1 120 ? 8.946 14.587 -10.845 1.00 64.56 120 ARG A O 1
ATOM 959 N N . GLN A 1 121 ? 6.706 14.455 -11.046 1.00 65.81 121 GLN A N 1
ATOM 960 C CA . GLN A 1 121 ? 6.428 15.756 -10.439 1.00 65.81 121 GLN A CA 1
ATOM 961 C C . GLN A 1 121 ? 6.019 15.633 -8.967 1.00 65.81 121 GLN A C 1
ATOM 963 O O . GLN A 1 121 ? 5.518 14.606 -8.503 1.00 65.81 121 GLN A O 1
ATOM 968 N N . GLU A 1 122 ? 6.275 16.697 -8.213 1.00 56.91 122 GLU A N 1
ATOM 969 C CA . GLU A 1 122 ? 5.818 16.847 -6.836 1.00 56.91 122 GLU A CA 1
ATOM 970 C C . GLU A 1 122 ? 4.293 17.045 -6.830 1.00 56.91 122 GLU A C 1
ATOM 972 O O . GLU A 1 122 ? 3.776 17.872 -7.570 1.00 56.91 122 GLU A O 1
ATOM 977 N N . GLY A 1 123 ? 3.561 16.245 -6.047 1.00 58.88 123 GLY A N 1
ATOM 978 C CA . GLY A 1 123 ? 2.087 16.257 -6.023 1.00 58.88 123 GLY A CA 1
ATOM 979 C C . GLY A 1 123 ? 1.402 15.144 -6.831 1.00 58.88 123 GLY A C 1
ATOM 980 O O . GLY A 1 123 ? 0.259 14.809 -6.524 1.00 58.88 123 GLY A O 1
ATOM 981 N N . ASP A 1 124 ? 2.116 14.484 -7.752 1.00 62.03 124 ASP A N 1
ATOM 982 C CA . ASP A 1 124 ? 1.626 13.293 -8.485 1.00 62.03 124 ASP A CA 1
ATOM 983 C C . ASP A 1 124 ? 1.655 12.001 -7.645 1.00 62.03 124 ASP A C 1
ATOM 985 O O . ASP A 1 124 ? 1.237 10.924 -8.082 1.00 62.03 124 ASP A O 1
ATOM 989 N N . GLY A 1 125 ? 2.234 12.081 -6.448 1.00 69.88 125 GLY A N 1
ATOM 990 C CA . GLY A 1 125 ? 2.512 10.929 -5.608 1.00 69.88 125 GLY A CA 1
ATOM 991 C C . GLY A 1 125 ? 1.324 10.536 -4.738 1.00 69.88 125 GLY A C 1
ATOM 992 O O . GLY A 1 125 ? 0.960 11.289 -3.838 1.00 69.88 125 GLY A O 1
ATOM 993 N N . TYR A 1 126 ? 0.853 9.301 -4.939 1.00 76.75 126 TYR A N 1
ATOM 994 C CA . TYR A 1 126 ? -0.127 8.573 -4.118 1.00 76.75 126 TYR A CA 1
ATOM 995 C C . TYR A 1 126 ? -1.579 9.059 -4.208 1.00 76.75 126 TYR A C 1
ATOM 997 O O . TYR A 1 126 ? -1.874 10.222 -4.477 1.00 76.75 126 TYR A O 1
ATOM 1005 N N . ILE A 1 127 ? -2.506 8.123 -4.004 1.00 79.75 127 ILE A N 1
ATOM 1006 C CA . ILE A 1 127 ? -3.946 8.387 -4.032 1.00 79.75 127 ILE A CA 1
ATOM 1007 C C . ILE A 1 127 ? -4.326 9.080 -2.721 1.00 79.75 127 ILE A C 1
ATOM 1009 O O . ILE A 1 127 ? -3.927 8.624 -1.648 1.00 79.75 127 ILE A O 1
ATOM 1013 N N . SER A 1 128 ? -5.075 10.187 -2.800 1.00 80.06 128 SER A N 1
ATOM 1014 C CA . SER A 1 128 ? -5.555 10.878 -1.597 1.00 80.06 128 SER A CA 1
ATOM 1015 C C . SER A 1 128 ? -6.730 10.104 -1.015 1.00 80.06 128 SER A C 1
ATOM 1017 O O . SER A 1 128 ? -7.830 10.170 -1.559 1.00 80.06 128 SER A O 1
ATOM 1019 N N . PHE A 1 129 ? -6.492 9.333 0.042 1.00 80.25 129 PHE A N 1
ATOM 1020 C CA . PHE A 1 129 ? -7.548 8.621 0.751 1.00 80.25 129 PHE A CA 1
ATOM 1021 C C . PHE A 1 129 ? -7.149 8.384 2.213 1.00 80.25 129 PHE A C 1
ATOM 1023 O O . PHE A 1 129 ? -6.046 7.882 2.472 1.00 80.25 129 PHE A O 1
ATOM 1030 N N . PRO A 1 130 ? -8.020 8.711 3.183 1.00 72.75 130 PRO A N 1
ATOM 1031 C CA . PRO A 1 130 ? -7.736 8.474 4.591 1.00 72.75 130 PRO A CA 1
ATOM 1032 C C . PRO A 1 130 ? -7.594 6.973 4.841 1.00 72.75 130 PRO A C 1
ATOM 1034 O O . PRO A 1 130 ? -8.483 6.184 4.534 1.00 72.75 130 PRO A O 1
ATOM 1037 N N . THR A 1 131 ? -6.455 6.566 5.396 1.00 74.12 131 THR A N 1
ATOM 1038 C CA . THR A 1 131 ? -6.163 5.155 5.666 1.00 74.12 131 THR A CA 1
ATOM 1039 C C . THR A 1 131 ? -5.803 4.980 7.130 1.00 74.12 131 THR A C 1
ATOM 1041 O O . THR A 1 131 ? -4.849 5.584 7.620 1.00 74.12 131 THR A O 1
ATOM 1044 N N . ILE A 1 132 ? -6.541 4.119 7.827 1.00 72.12 132 ILE A N 1
ATOM 1045 C CA . ILE A 1 132 ? -6.258 3.768 9.218 1.00 72.12 132 ILE A CA 1
ATOM 1046 C C . ILE A 1 132 ? -5.509 2.437 9.232 1.00 72.12 132 ILE A C 1
ATOM 1048 O O . ILE A 1 132 ? -6.035 1.406 8.819 1.00 72.12 132 ILE A O 1
ATOM 1052 N N . PHE A 1 133 ? -4.273 2.452 9.728 1.00 72.94 133 PHE A N 1
ATOM 1053 C CA . PHE A 1 133 ? -3.500 1.237 9.971 1.00 72.94 133 PHE A CA 1
ATOM 1054 C C . PHE A 1 133 ? -3.556 0.879 11.460 1.00 72.94 133 PHE A C 1
ATOM 1056 O O . PHE A 1 133 ? -2.884 1.501 12.286 1.00 72.94 133 PHE A O 1
ATOM 1063 N N . LEU A 1 134 ? -4.352 -0.134 11.808 1.00 66.31 134 LEU A N 1
ATOM 1064 C CA . LEU A 1 134 ? -4.444 -0.655 13.172 1.00 66.31 134 LEU A CA 1
ATOM 1065 C C . LEU A 1 134 ? -3.484 -1.835 13.347 1.00 66.31 134 LEU A C 1
ATOM 1067 O O . LEU A 1 134 ? -3.735 -2.943 12.880 1.00 66.31 134 LEU A O 1
ATOM 1071 N N . SER A 1 135 ? -2.367 -1.615 14.042 1.00 61.94 135 SER A N 1
ATOM 1072 C CA . SER A 1 135 ? -1.517 -2.727 14.473 1.00 61.94 135 SER A CA 1
ATOM 1073 C C . SER A 1 135 ? -2.126 -3.410 15.701 1.00 61.94 135 SER A C 1
ATOM 1075 O O . SER A 1 135 ? -2.447 -2.721 16.670 1.00 61.94 135 SER A O 1
ATOM 1077 N N . LEU A 1 136 ? -2.162 -4.746 15.725 1.00 55.19 136 LEU A N 1
ATOM 1078 C CA . LEU A 1 136 ? -2.656 -5.540 16.867 1.00 55.19 136 LEU A CA 1
ATOM 1079 C C . LEU A 1 136 ? -1.919 -5.268 18.193 1.00 55.19 136 LEU A C 1
ATOM 1081 O O . LEU A 1 136 ? -2.446 -5.576 19.252 1.00 55.19 136 LEU A O 1
ATOM 1085 N N . LYS A 1 137 ? -0.743 -4.623 18.166 1.00 52.19 137 LYS A N 1
ATOM 1086 C CA . LYS A 1 137 ? -0.060 -4.133 19.378 1.00 52.19 137 LYS A CA 1
ATOM 1087 C C . LYS A 1 137 ? -0.877 -3.124 20.196 1.00 52.19 137 LYS A C 1
ATOM 1089 O O . LYS A 1 137 ? -0.461 -2.796 21.295 1.00 52.19 137 LYS A O 1
ATOM 1094 N N . ARG A 1 138 ? -1.983 -2.601 19.654 1.00 51.69 138 ARG A N 1
ATOM 1095 C CA . ARG A 1 138 ? -2.898 -1.672 20.337 1.00 51.69 138 ARG A CA 1
ATOM 1096 C C . ARG A 1 138 ? -4.160 -2.350 20.884 1.00 51.69 138 ARG A C 1
ATOM 1098 O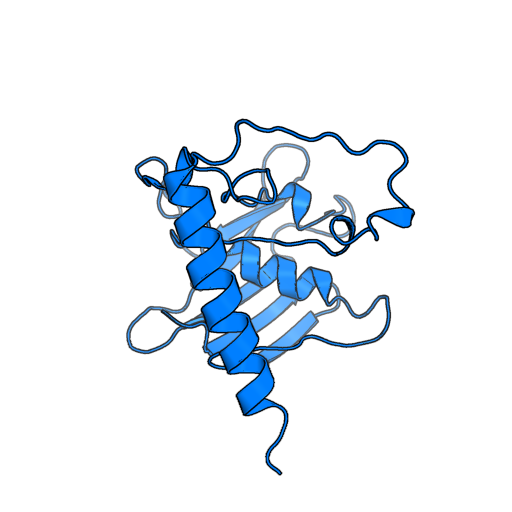 O . ARG A 1 138 ? -5.009 -1.668 21.436 1.00 51.69 138 ARG A O 1
ATOM 1105 N N . LEU A 1 139 ? -4.285 -3.668 20.721 1.00 52.84 139 LEU A N 1
ATOM 1106 C CA . LEU A 1 139 ? -5.332 -4.490 21.334 1.00 52.84 139 LEU A CA 1
ATOM 1107 C C . LEU A 1 139 ? -4.761 -5.261 22.530 1.00 52.84 139 LEU A C 1
ATOM 1109 O O . LEU A 1 139 ? -5.021 -6.450 22.693 1.00 52.84 139 LEU A O 1
ATOM 1113 N N . VAL A 1 140 ? -3.922 -4.602 23.331 1.00 54.91 140 VAL A N 1
ATOM 1114 C CA . VAL A 1 140 ? -3.502 -5.171 24.611 1.00 54.91 140 VAL A CA 1
ATOM 1115 C C . VAL A 1 140 ? -4.754 -5.214 25.493 1.00 54.91 140 VAL A C 1
ATOM 1117 O O . VAL A 1 140 ? -5.456 -4.201 25.575 1.00 54.91 140 VAL A O 1
ATOM 1120 N N . PRO A 1 141 ? -5.101 -6.361 26.101 1.00 58.72 141 PRO A N 1
ATOM 1121 C CA . PRO A 1 141 ? -6.204 -6.417 27.045 1.00 58.72 141 PRO A CA 1
ATOM 1122 C C . PRO A 1 141 ? -6.0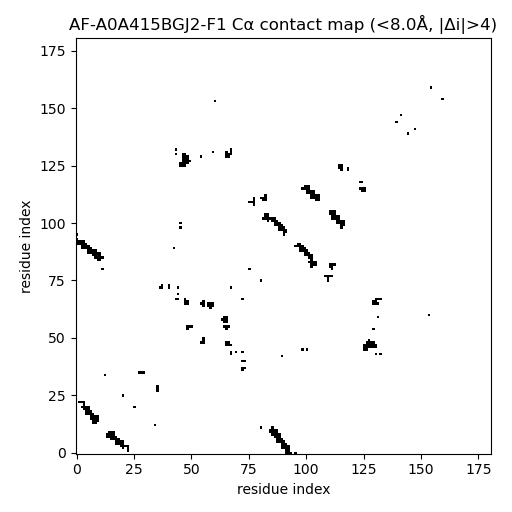16 -5.337 28.108 1.00 58.72 141 PRO A C 1
ATOM 1124 O O . PRO A 1 141 ? -4.915 -5.169 28.622 1.00 58.72 141 PRO A O 1
ATOM 1127 N N . VAL A 1 142 ? -7.087 -4.637 28.488 1.00 61.00 142 VAL A N 1
ATOM 1128 C CA . VAL A 1 142 ? -7.027 -3.597 29.536 1.00 61.00 142 VAL A CA 1
ATOM 1129 C C . VAL A 1 142 ? -6.399 -4.136 30.832 1.00 61.00 142 VAL A C 1
ATOM 1131 O O . VAL A 1 142 ? -5.733 -3.404 31.552 1.00 61.00 142 VAL A O 1
ATOM 1134 N N . ALA A 1 143 ? -6.558 -5.435 31.101 1.00 59.81 143 ALA A N 1
ATOM 1135 C CA . ALA A 1 143 ? -5.955 -6.123 32.241 1.00 59.81 143 ALA A CA 1
ATOM 1136 C C . ALA A 1 143 ? -4.413 -6.228 32.193 1.00 59.81 143 ALA A C 1
ATOM 1138 O O . ALA A 1 143 ? -3.797 -6.468 33.228 1.00 59.81 143 ALA A O 1
ATOM 1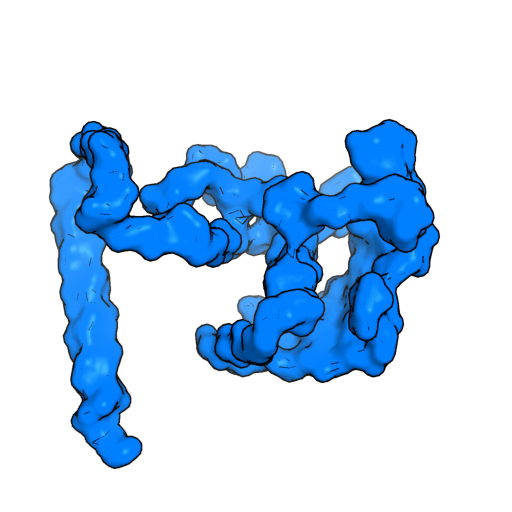139 N N . GLU A 1 144 ? -3.793 -6.074 31.021 1.00 58.19 144 GLU A N 1
ATOM 1140 C CA . GLU A 1 144 ? -2.341 -6.159 30.802 1.00 58.19 144 GLU A CA 1
ATOM 1141 C C . GLU A 1 144 ? -1.665 -4.770 30.716 1.00 58.19 144 GLU A C 1
ATOM 1143 O O . GLU A 1 144 ? -0.437 -4.678 30.660 1.00 58.19 144 GLU A O 1
ATOM 1148 N N . GLU A 1 145 ? -2.438 -3.677 30.745 1.00 63.47 145 GLU A N 1
ATOM 1149 C CA . GLU A 1 145 ? -1.937 -2.296 30.760 1.00 63.47 145 GLU A CA 1
ATOM 1150 C C . GLU A 1 145 ? -1.513 -1.875 32.180 1.00 63.47 145 GLU A C 1
ATOM 1152 O O . GLU A 1 145 ? -2.324 -1.786 33.101 1.00 63.47 145 GLU A O 1
ATOM 1157 N N . ALA A 1 146 ? -0.225 -1.568 32.368 1.00 63.66 146 ALA A N 1
ATOM 1158 C CA . ALA A 1 146 ? 0.318 -1.168 33.673 1.00 63.66 146 ALA A CA 1
ATOM 1159 C C . ALA A 1 146 ? -0.110 0.248 34.113 1.00 63.66 146 ALA A C 1
ATOM 1161 O O . ALA A 1 146 ? -0.041 0.575 35.300 1.00 63.66 146 ALA A O 1
ATOM 1162 N N . LYS A 1 147 ? -0.519 1.104 33.166 1.00 62.59 147 LYS A N 1
ATOM 1163 C CA . LYS A 1 147 ? -1.025 2.461 33.412 1.00 62.59 147 LYS A CA 1
ATOM 1164 C C . LYS A 1 147 ? -2.074 2.828 32.369 1.00 62.59 147 LYS A C 1
ATOM 1166 O O . LYS A 1 147 ? -1.739 3.093 31.222 1.00 62.59 147 LYS A O 1
ATOM 1171 N N . ILE A 1 148 ? -3.323 2.939 32.805 1.00 63.53 148 ILE A N 1
ATOM 1172 C CA . ILE A 1 148 ? -4.403 3.481 31.983 1.00 63.53 148 ILE A CA 1
ATOM 1173 C C . ILE A 1 148 ? -4.302 5.009 32.034 1.00 63.53 148 ILE A C 1
ATOM 1175 O O . ILE A 1 148 ? -4.483 5.612 33.090 1.00 63.53 148 ILE A O 1
ATOM 1179 N N . ILE A 1 149 ? -3.973 5.631 30.902 1.00 63.81 149 ILE A N 1
ATOM 1180 C CA . ILE A 1 149 ? -4.033 7.086 30.738 1.00 63.81 149 ILE A CA 1
ATOM 1181 C C . ILE A 1 149 ? -5.403 7.400 30.136 1.00 63.81 149 ILE A C 1
ATOM 1183 O O . ILE A 1 149 ? -5.639 7.125 28.962 1.00 63.81 149 ILE A O 1
ATOM 1187 N N . THR A 1 150 ? -6.314 7.928 30.948 1.00 59.81 150 THR A N 1
ATOM 1188 C CA . THR A 1 150 ? -7.606 8.453 30.493 1.00 59.81 150 THR A CA 1
ATOM 1189 C C . THR A 1 150 ? -7.441 9.920 30.127 1.00 59.81 150 THR A C 1
ATOM 1191 O O . THR A 1 150 ? -7.018 10.721 30.959 1.00 59.81 150 THR A O 1
ATOM 1194 N N . ASP A 1 151 ? -7.748 10.261 28.879 1.00 59.44 151 ASP A N 1
ATOM 1195 C CA . ASP A 1 151 ? -7.864 11.646 28.437 1.00 59.44 151 ASP A CA 1
ATOM 1196 C C . ASP A 1 151 ? -9.350 11.956 28.237 1.00 59.44 151 ASP A C 1
ATOM 1198 O O . ASP A 1 151 ? -9.951 11.595 27.224 1.00 59.44 151 ASP A O 1
ATOM 1202 N N . ASP A 1 152 ? -9.949 12.590 29.244 1.00 58.28 152 ASP A N 1
ATOM 1203 C CA . ASP A 1 152 ? -11.378 12.921 29.279 1.00 58.28 152 ASP A CA 1
ATOM 1204 C C . ASP A 1 152 ? -11.754 14.028 28.273 1.00 58.28 152 ASP A C 1
ATOM 1206 O O . ASP A 1 152 ? -12.917 14.411 28.173 1.00 58.28 152 ASP A O 1
ATOM 1210 N N . THR A 1 153 ? -10.782 14.559 27.520 1.00 59.06 153 THR A N 1
ATOM 1211 C CA . THR A 1 153 ? -10.977 15.677 26.585 1.00 59.06 153 THR A CA 1
ATOM 1212 C C . THR A 1 153 ? -11.183 15.259 25.128 1.00 59.06 153 THR A C 1
ATOM 1214 O O . THR A 1 153 ? -11.398 16.116 24.274 1.00 59.06 153 THR A O 1
ATOM 1217 N N . LEU A 1 154 ? -11.136 13.957 24.825 1.00 64.94 154 LEU A N 1
ATOM 1218 C CA . LEU A 1 154 ? -11.140 13.452 23.445 1.00 64.94 154 LEU A CA 1
ATOM 1219 C C . LEU A 1 154 ? -12.479 13.604 22.711 1.00 64.94 154 LEU A C 1
ATOM 1221 O O . LEU A 1 154 ? -12.473 13.655 21.485 1.00 64.94 154 LEU A O 1
ATOM 1225 N N . LEU A 1 155 ? -13.602 13.644 23.432 1.00 71.88 155 LEU A N 1
ATOM 1226 C CA . LEU A 1 155 ? -14.944 13.747 22.855 1.00 71.88 155 LEU A CA 1
ATOM 1227 C C . LEU A 1 155 ? -15.804 14.695 23.688 1.00 71.88 155 LEU A C 1
ATOM 1229 O O . LEU A 1 155 ? -15.855 14.593 24.916 1.00 71.88 155 LEU A O 1
ATOM 1233 N N . THR A 1 156 ? -16.531 15.585 23.022 1.00 82.31 156 THR A N 1
ATOM 1234 C CA . THR A 1 156 ? -17.594 16.366 23.655 1.00 82.31 156 THR A CA 1
ATOM 1235 C C . THR A 1 156 ? -18.738 15.453 24.099 1.00 82.31 156 THR A C 1
ATOM 1237 O O . THR A 1 156 ? -18.901 14.326 23.629 1.00 82.31 156 THR A O 1
ATOM 1240 N N . GLN A 1 157 ? -19.579 15.939 25.014 1.00 79.06 157 GLN A N 1
ATOM 1241 C CA . GLN A 1 157 ? -20.708 15.152 25.515 1.00 79.06 157 GLN A CA 1
ATOM 1242 C C . GLN A 1 157 ? -21.703 14.765 24.405 1.00 79.06 157 GLN A C 1
ATOM 1244 O O . GLN A 1 157 ? -22.365 13.730 24.511 1.00 79.06 157 GLN A O 1
ATOM 1249 N N . GLU A 1 158 ? -21.803 15.584 23.358 1.00 84.62 158 GLU A N 1
ATOM 1250 C CA . GLU A 1 158 ? -22.643 15.344 22.186 1.00 84.62 158 GLU A CA 1
ATOM 1251 C C . GLU A 1 158 ? -22.052 14.241 21.298 1.00 84.62 158 GLU A C 1
ATOM 1253 O O . GLU A 1 158 ? -22.719 13.231 21.072 1.00 84.62 158 GLU A O 1
ATOM 1258 N N . GLU A 1 159 ? -20.770 14.347 20.935 1.00 81.00 159 GLU A N 1
ATOM 1259 C CA . GLU A 1 159 ? -20.047 13.316 20.170 1.00 81.00 159 GLU A CA 1
ATOM 1260 C C . GLU A 1 159 ? -20.005 11.974 20.910 1.00 81.00 159 GLU A C 1
ATOM 1262 O O . GLU A 1 159 ? -20.120 10.911 20.306 1.00 81.00 159 GLU A O 1
ATOM 1267 N N . LEU A 1 160 ? -19.893 11.996 22.241 1.00 79.94 160 LEU A N 1
ATOM 1268 C CA . LEU A 1 160 ? -19.932 10.789 23.062 1.00 79.94 160 LEU A CA 1
ATOM 1269 C C . LEU A 1 160 ? -21.310 10.111 23.010 1.00 79.94 160 LEU A C 1
ATOM 1271 O O . LEU A 1 160 ? -21.406 8.881 23.026 1.00 79.94 160 LEU A O 1
ATOM 1275 N N . ASN A 1 161 ? -22.388 10.896 22.976 1.00 81.56 161 ASN A N 1
ATOM 1276 C CA . ASN A 1 161 ? -23.744 10.366 22.862 1.00 81.56 161 ASN A CA 1
ATOM 1277 C C . ASN A 1 161 ? -24.004 9.812 21.458 1.00 81.56 161 ASN A C 1
ATOM 1279 O O . ASN A 1 161 ? -24.582 8.732 21.339 1.00 81.56 161 ASN A O 1
ATOM 1283 N N . GLU A 1 162 ? -23.529 10.498 20.421 1.00 81.94 162 GLU A N 1
ATOM 1284 C CA . GLU A 1 162 ? -23.582 10.021 19.039 1.00 81.94 162 GLU A CA 1
ATOM 1285 C C . GLU A 1 162 ? -22.773 8.728 18.865 1.00 81.94 162 GLU A C 1
ATOM 1287 O 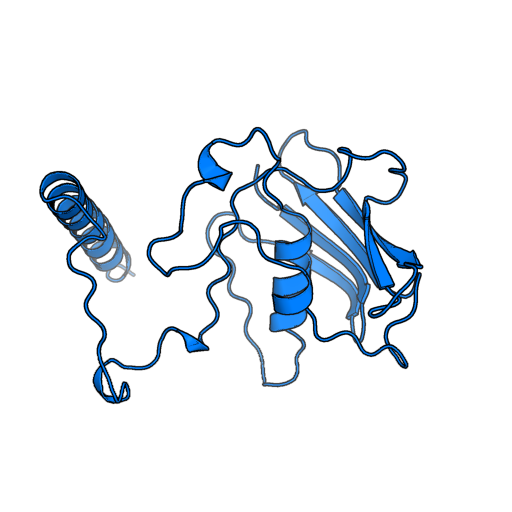O . GLU A 1 162 ? -23.302 7.728 18.379 1.00 81.94 162 GLU A O 1
ATOM 1292 N N . PHE A 1 163 ? -21.540 8.686 19.378 1.00 78.25 163 PHE A N 1
ATOM 1293 C CA . PHE A 1 163 ? -20.706 7.484 19.388 1.00 78.25 163 PHE A CA 1
ATOM 1294 C C . PHE A 1 163 ? -21.418 6.308 20.059 1.00 78.25 163 PHE A C 1
ATOM 1296 O O . PHE A 1 163 ? -21.442 5.211 19.510 1.00 78.25 163 PHE A O 1
ATOM 1303 N N . LYS A 1 164 ? -22.049 6.523 21.223 1.00 78.31 164 LYS A N 1
ATOM 1304 C CA . LYS A 1 164 ? -22.832 5.479 21.905 1.00 78.31 164 LYS A CA 1
ATOM 1305 C C . LYS A 1 164 ? -23.998 4.986 21.050 1.00 78.31 164 LYS A C 1
ATOM 1307 O O . LYS A 1 164 ? -24.267 3.787 21.046 1.00 78.31 164 LYS A O 1
ATOM 1312 N N . GLN A 1 165 ? -24.697 5.877 20.348 1.00 79.56 165 GLN A N 1
ATOM 1313 C CA . GLN A 1 165 ? -25.808 5.491 19.475 1.00 79.56 165 GLN A CA 1
ATOM 1314 C C . GLN A 1 165 ? -25.327 4.672 18.274 1.00 79.56 165 GLN A C 1
ATOM 1316 O O . GLN A 1 165 ? -25.878 3.601 18.022 1.00 79.56 165 GLN A O 1
ATOM 1321 N N . LEU A 1 166 ? -24.272 5.125 17.592 1.00 76.50 166 LEU A N 1
ATOM 1322 C CA . LEU A 1 166 ? -23.667 4.427 16.453 1.00 76.50 166 LEU A CA 1
ATOM 1323 C C . LEU A 1 166 ? -23.094 3.068 16.865 1.00 76.50 166 LEU A C 1
ATOM 1325 O O . LEU A 1 166 ? -23.409 2.051 16.251 1.00 76.50 166 LEU A O 1
ATOM 1329 N N . HIS A 1 167 ? -22.319 3.036 17.952 1.00 69.06 167 HIS A N 1
ATOM 1330 C CA . HIS A 1 167 ? -21.711 1.816 18.471 1.00 69.06 167 HIS A CA 1
ATOM 1331 C C . HIS A 1 167 ? -22.766 0.773 18.839 1.00 69.06 167 HIS A C 1
ATOM 1333 O O . HIS A 1 167 ? -22.639 -0.388 18.457 1.00 69.06 167 HIS A O 1
ATOM 1339 N N . ASN A 1 168 ? -23.835 1.187 19.527 1.00 71.06 168 ASN A N 1
ATOM 1340 C CA . ASN A 1 168 ? -24.939 0.289 19.849 1.00 71.06 168 ASN A CA 1
ATOM 1341 C C . ASN A 1 168 ? -25.666 -0.171 18.576 1.00 71.06 168 ASN A C 1
ATOM 1343 O O . ASN A 1 168 ? -25.946 -1.359 18.442 1.00 71.06 168 ASN A O 1
ATOM 1347 N N . GLY A 1 169 ? -25.929 0.727 17.622 1.00 66.94 169 GLY A N 1
ATOM 1348 C CA . GLY A 1 169 ? -26.578 0.388 16.353 1.00 66.94 169 GLY A CA 1
ATOM 1349 C C . GLY A 1 169 ? -25.841 -0.702 15.567 1.00 66.94 169 GLY A C 1
ATOM 1350 O O . GLY A 1 169 ? -26.455 -1.698 15.179 1.00 66.94 169 GLY A O 1
ATOM 1351 N N . GLU A 1 170 ? -24.521 -0.567 15.405 1.00 56.69 170 GLU A N 1
ATOM 1352 C CA . GLU A 1 170 ? -23.700 -1.536 14.665 1.00 56.69 170 GLU A CA 1
ATOM 1353 C C . GLU A 1 170 ? -23.501 -2.861 15.421 1.00 56.69 170 GLU A C 1
ATOM 1355 O O . GLU A 1 170 ? -23.567 -3.934 14.811 1.00 56.69 170 GLU A O 1
ATOM 1360 N N . PHE A 1 171 ? -23.336 -2.827 16.752 1.00 45.72 171 PHE A N 1
ATOM 1361 C CA . PHE A 1 171 ? -23.210 -4.051 17.559 1.00 45.72 171 PHE A CA 1
ATOM 1362 C C . PHE A 1 171 ? -24.488 -4.901 17.547 1.00 45.72 171 PHE A C 1
ATOM 1364 O O . PHE A 1 171 ? -24.410 -6.134 17.500 1.00 45.72 171 PHE A O 1
ATOM 1371 N N . TYR A 1 172 ? -25.671 -4.274 17.559 1.00 46.22 172 TYR A N 1
ATOM 1372 C CA . TYR A 1 172 ? -26.938 -5.006 17.454 1.00 46.22 172 TYR A CA 1
ATOM 1373 C C . TYR A 1 172 ? -27.170 -5.561 16.039 1.00 46.22 172 TYR A C 1
ATOM 1375 O O . TYR A 1 172 ? -27.702 -6.665 15.907 1.00 46.22 172 TYR A O 1
ATOM 1383 N N . GLN A 1 173 ? -26.703 -4.881 14.986 1.00 41.84 173 GLN A N 1
ATOM 1384 C CA . GLN A 1 173 ? -26.768 -5.401 13.613 1.00 41.84 173 GLN A CA 1
ATOM 1385 C C . GLN A 1 173 ? -25.845 -6.611 13.389 1.00 41.84 173 GLN A C 1
ATOM 1387 O O . GLN A 1 173 ? -26.253 -7.586 12.748 1.00 41.84 173 GLN A O 1
ATOM 1392 N N . PHE A 1 174 ? -24.642 -6.614 13.972 1.00 35.78 174 PHE A N 1
ATOM 1393 C CA . PHE A 1 174 ? -23.730 -7.763 13.897 1.00 35.78 174 PHE A CA 1
ATOM 1394 C C . PHE A 1 174 ? -24.258 -8.989 14.661 1.00 35.78 174 PHE A C 1
ATOM 1396 O O . PHE A 1 174 ? -24.144 -10.117 14.171 1.00 35.78 174 PHE A O 1
ATOM 1403 N N . ASN A 1 175 ? -24.908 -8.789 15.813 1.00 35.78 175 ASN A N 1
ATOM 1404 C CA . ASN A 1 175 ? -25.509 -9.890 16.577 1.00 35.78 175 ASN A CA 1
ATOM 1405 C C . ASN A 1 175 ? -26.762 -10.488 15.914 1.00 35.78 175 ASN A C 1
ATOM 1407 O O . ASN A 1 175 ? -27.025 -11.677 16.082 1.00 35.78 175 ASN A O 1
ATOM 1411 N N . LEU A 1 176 ? -27.503 -9.714 15.117 1.00 38.19 176 LEU A N 1
ATOM 1412 C CA . LEU A 1 176 ? -28.655 -10.227 14.361 1.00 38.19 176 LEU A CA 1
ATOM 1413 C C . LEU A 1 176 ? -28.259 -10.938 13.054 1.00 38.19 176 LEU A C 1
ATOM 1415 O O . LEU A 1 176 ? -29.030 -11.747 12.546 1.00 38.19 176 LEU A O 1
ATOM 1419 N N . SER A 1 177 ? -27.048 -10.694 12.545 1.00 38.91 177 SER A N 1
ATOM 1420 C CA . SER A 1 177 ? -26.528 -11.330 11.321 1.00 38.91 177 SER A CA 1
ATOM 1421 C C . SER A 1 177 ? -25.747 -12.625 11.585 1.00 38.91 177 SER A C 1
ATOM 1423 O O . SER A 1 177 ? -25.521 -13.404 10.666 1.00 38.91 177 SER A O 1
ATOM 1425 N N . SER A 1 178 ? -25.336 -12.865 12.836 1.00 42.19 178 SER A N 1
ATOM 1426 C CA . SER A 1 178 ? -24.498 -14.012 13.234 1.00 42.19 178 SER A CA 1
ATOM 1427 C C . SER A 1 178 ? -25.295 -15.196 13.800 1.00 42.19 178 SER A C 1
ATOM 1429 O O . SER A 1 178 ? -24.719 -16.196 14.217 1.00 42.19 178 SER A O 1
ATOM 1431 N N . CYS A 1 179 ? -26.625 -15.096 13.808 1.00 37.91 179 CYS A N 1
ATOM 1432 C CA . CYS A 1 179 ? -27.538 -16.146 14.243 1.00 37.91 179 CYS A CA 1
ATOM 1433 C C . CYS A 1 179 ? -28.727 -16.211 13.280 1.00 37.91 179 CYS A C 1
ATOM 1435 O O . CYS A 1 179 ? -29.826 -15.833 13.652 1.00 37.91 179 CYS A O 1
ATOM 1437 N N . ILE A 1 180 ? -28.508 -16.654 12.040 1.00 34.84 180 ILE A N 1
ATOM 1438 C CA . ILE A 1 180 ? -29.472 -17.409 11.219 1.00 34.84 180 ILE A CA 1
ATOM 1439 C C . ILE A 1 180 ? -28.670 -18.072 10.080 1.00 34.84 180 ILE A C 1
ATOM 1441 O O . ILE A 1 180 ? -28.230 -17.400 9.154 1.00 34.84 180 ILE A O 1
ATOM 1445 N N . ARG A 1 181 ? -28.586 -19.407 10.187 1.00 32.72 181 ARG A N 1
ATOM 1446 C CA . ARG A 1 181 ? -28.100 -20.438 9.242 1.00 32.72 181 ARG A CA 1
ATOM 1447 C C . ARG A 1 181 ? -26.597 -20.609 9.055 1.00 32.72 181 ARG A C 1
ATOM 1449 O O . ARG A 1 181 ? -25.978 -19.827 8.311 1.00 32.72 181 ARG A O 1
#

Radius of gyration: 19.37 Å; Cα contacts (8 Å, |Δi|>4): 221; chains: 1; bounding box: 51×41×48 Å

Solvent-accessible surface area (backbone atoms only — not comparable to full-atom values): 11376 Å² total; per-residue (Å²): 136,45,62,43,37,38,39,30,58,25,47,88,90,42,67,67,41,79,44,80,45,50,95,85,69,72,87,90,82,78,64,90,87,67,51,61,66,50,55,54,28,56,63,54,63,50,37,29,64,52,91,87,39,81,64,65,84,44,61,51,94,87,60,69,56,39,58,69,54,69,75,80,52,46,90,77,42,83,86,78,52,48,53,67,54,30,32,35,35,41,32,47,46,94,89,52,78,70,50,42,36,30,26,37,76,41,94,61,89,66,43,47,40,78,42,43,62,93,63,86,61,91,83,67,62,57,46,75,41,86,44,86,84,83,61,72,85,75,65,64,56,77,90,75,54,94,70,86,83,83,69,86,79,82,54,54,76,63,57,48,51,50,48,52,51,53,53,51,53,54,54,54,52,54,60,62,65,75,68,75,135

Organism: Phocaeicola vulgatus (NCBI:txid821)

Sequence (181 aa):
MKITHIHIERFRGFQNEDFEVGSLLTAIAGQNGTQKSTLLGIITQTFTLKTEDSMRVEKPLCGGSYISAFKDKFRLSPTFDKPKGHEWTISFDAGMDDFTVESIKRTGDPNVRFWKKGARQEGDGYISFPTIFLSLKRLVPVAEEAKIITDDTLLTQEELNEFKQLHNGEFYQFNLSSCIR

Foldseek 3Di:
DFWAKKFWCADVPDHGDIDGDDRPDDDDDDDPPPCSLVVVLVVLQQEAADPPDPQQVPADPLGDHLGDDNVNSDPDDLVPDDFQRTKMWIDDPDDDDIFIKGWHADPDPVRTDIATPPDDDDPPGHDHDRDDDDDCVSVDPPVRDPDDDDDPPSDDPVRVVVCVVVVVVVVVVVVVVVPDD

pLDDT: mean 75.73, std 14.53, range [32.72, 96.12]